Protein AF-A0A7W1SQ48-F1 (afdb_monomer)

Secondary structure (DSSP, 8-state):
-----HHHHHHHHHHHHHHH--S-BS--SSS--BTTHHHHHHHHHHHHHH-PPPHHHHHHHHHHHHHHHHHHHTTSS-HHHHHHHHHHHHHHHHHHHHHHHHTTT-HHHHHHHHHHHHHHHHHHHHHHHHHHHTT-HHHH--TTT-SS---EEETTEEE--TTSSSHHHHHHHHHHHHHHHHHHHHTTTS-SS--HHHHHHHHHHHHHT--HHHHHHHHHHHHHHHHHHHHHHHHHHHHHHHHHHHHHHHHH-HHHHHHHHHHHHHHHHS---TTTS-HHHHHHHHHHHHHHHHHHH-TT-S-TT-HHHHHHHH-SSTT--STTTTTTTTTTSSHHHHHHHHHGGG-

Foldseek 3Di:
DPPQDPVNVVLLVLVLCLQQAQQAFPDPPPHTHGPSCVSLVPCVVVLVVVDDDDPVLVVVLVVLVVLLVVLCVVPLAPPVLQCVQSCVVSSVVVVVVSVCVVVVNPVVVVVLSLLVSLLVLLVLLVQLQVCLVVVNCVSNACCVPGVLAGWDDDPNGTQGQRSHRALQCSLVSLLVSLLLLVVCVVVVVDRPHDHPVSSVSSVVSNVSNVDPNSVVSVVVSVVVVCVVVDVVVCCVPVVVVVVVVVVCCCVPPVVSVLQVVLLVCCVVPVDDDPPRRDLLSLLLVQLLQLLVVLCVVPQQASHRQSQLVSCVVRGPCPVPPDPSSCPCSRPSSDVVSRCSHHGHPND

Sequence (347 aa):
MVTENKFDKLLILLIYLSIFLNSFVFFTTPFEFYFGYIAYIILLPFFFARYKLPRNIILLFLFLLLFGLFQVYIGNNVLSQFFKIYFGVALSYIFYYFVVIEFKYDVQKLFKWYLLGCYWVSIIAIVQYISFNIGFTLGYDYTWLFNKWGVVVEVGKIRVNSIFGEPSYLAIFLTGAVFVSFNDLLFYKNPYYFNKIKAVVIIIASVLTTSSAGYLGYFFILVIFLVNFGFIRYALIITPLALIIFVQLYNNVPAFKDRFEGSLEIFTTGKFEIGKTNGSSIILYNNYHIAVENFKENFLGTGLGSHPTAYDKHSITKHIKMTGFANNQQDANAMFNRLLSETGILG

Radius of gyration: 22.19 Å; Cα contacts (8 Å, |Δi|>4): 416; chains: 1; bounding box: 53×56×62 Å

Solvent-accessible surface area (backbone atoms only — not comparable to full-atom values): 18273 Å² total; per-residue (Å²): 131,82,80,75,49,76,66,53,54,51,52,51,50,36,52,49,41,45,71,61,38,69,11,35,54,83,43,66,74,98,50,72,44,41,56,24,53,55,38,47,68,66,44,44,64,56,43,60,75,75,46,82,80,55,66,67,60,52,51,51,53,49,48,54,47,56,50,27,52,51,2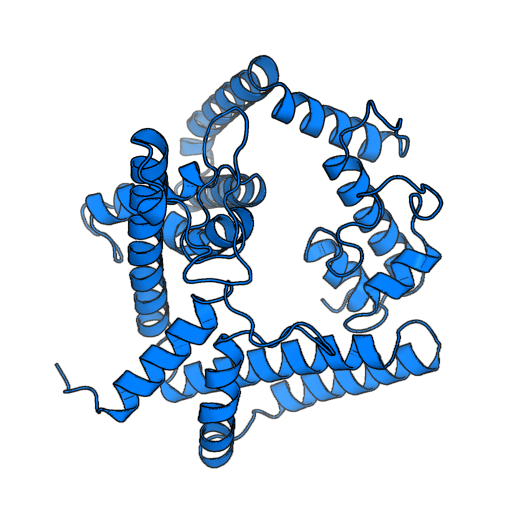3,31,72,75,67,43,23,50,68,69,42,28,50,55,42,46,50,52,52,51,50,51,51,53,49,53,52,47,51,39,55,76,55,71,64,46,56,66,61,55,49,52,50,54,44,52,51,45,45,52,46,18,51,45,20,46,47,23,52,54,20,53,77,73,67,40,56,81,51,43,45,57,56,90,81,22,82,44,44,70,81,46,73,58,94,93,39,72,34,34,21,50,63,30,40,38,21,51,55,38,18,53,68,37,44,67,48,40,48,52,22,54,50,15,58,76,36,60,93,70,43,85,81,47,54,68,68,57,22,51,46,34,47,51,31,46,59,45,13,72,26,68,69,24,53,54,49,52,51,51,47,50,51,52,52,26,58,77,76,38,40,74,76,40,41,72,54,48,50,59,50,50,48,52,52,48,54,50,41,49,76,72,32,66,74,53,31,45,39,51,53,28,35,54,46,29,76,73,69,75,52,82,46,91,94,73,41,29,65,70,32,53,40,44,50,38,27,43,50,18,16,51,54,40,22,72,78,27,57,65,23,32,18,53,53,8,45,46,54,38,38,76,71,53,37,83,48,76,84,54,85,59,87,70,57,70,58,44,46,88,54,29,73,37,69,65,29,35,34,34,20,13,30,13,79,80,93

Mean predicted aligned error: 6.42 Å

Structure (mmCIF, N/CA/C/O backbone):
data_AF-A0A7W1SQ48-F1
#
_entry.id   AF-A0A7W1SQ48-F1
#
loop_
_atom_site.group_PDB
_atom_site.id
_atom_site.type_symbol
_atom_site.label_atom_id
_atom_site.label_alt_id
_atom_site.label_comp_id
_atom_site.label_asym_id
_atom_site.label_entity_id
_atom_site.label_seq_id
_atom_site.pdbx_PDB_ins_code
_atom_site.Cartn_x
_atom_site.Cartn_y
_atom_site.Cartn_z
_atom_site.occupancy
_atom_site.B_iso_or_equiv
_atom_site.auth_seq_id
_atom_site.auth_comp_id
_atom_site.auth_asym_id
_atom_site.auth_atom_id
_atom_site.pdbx_PDB_model_num
ATOM 1 N N . MET A 1 1 ? -15.403 -6.953 31.358 1.00 38.09 1 MET A N 1
ATOM 2 C CA . MET A 1 1 ? -14.073 -6.617 30.808 1.00 38.09 1 MET A CA 1
ATOM 3 C C . MET A 1 1 ? -13.098 -7.648 31.342 1.00 38.09 1 MET A C 1
ATOM 5 O O . MET A 1 1 ? -12.736 -7.568 32.505 1.00 38.09 1 MET A O 1
ATOM 9 N N . VAL A 1 2 ? -12.777 -8.676 30.554 1.00 35.56 2 VAL A N 1
ATOM 10 C CA . VAL A 1 2 ? -11.730 -9.637 30.931 1.00 35.56 2 VAL A CA 1
ATOM 11 C C . VAL A 1 2 ? -10.415 -8.866 30.903 1.00 35.56 2 VAL A C 1
ATOM 13 O O . VAL A 1 2 ? -10.120 -8.207 29.907 1.00 35.56 2 VAL A O 1
ATOM 16 N N . THR A 1 3 ? -9.685 -8.860 32.012 1.00 40.44 3 THR A N 1
ATOM 17 C CA . THR A 1 3 ? -8.363 -8.244 32.117 1.00 40.44 3 THR A CA 1
ATOM 18 C C . THR A 1 3 ? -7.434 -8.909 31.108 1.00 40.44 3 THR A C 1
ATOM 20 O O . THR A 1 3 ? -6.964 -10.017 31.346 1.00 40.44 3 THR A O 1
ATOM 23 N N . GLU A 1 4 ? -7.213 -8.253 29.963 1.00 55.00 4 GLU A N 1
ATOM 24 C CA . GLU A 1 4 ? -6.253 -8.702 28.950 1.00 55.00 4 GLU A CA 1
ATOM 25 C C . GLU A 1 4 ? -4.889 -8.897 29.620 1.00 55.00 4 GLU A C 1
ATOM 27 O O . GLU A 1 4 ? -4.387 -8.003 30.321 1.00 55.00 4 GLU A O 1
ATOM 32 N N . ASN A 1 5 ? -4.322 -10.092 29.447 1.00 71.62 5 ASN A N 1
ATOM 33 C CA . ASN A 1 5 ? -3.055 -10.469 30.052 1.00 71.62 5 ASN A CA 1
ATOM 34 C C . ASN A 1 5 ? -1.950 -9.533 29.521 1.00 71.62 5 ASN A C 1
ATOM 36 O O . ASN A 1 5 ? -2.054 -8.986 28.422 1.00 71.62 5 ASN A O 1
ATOM 40 N N . LYS A 1 6 ? -0.860 -9.329 30.275 1.00 70.62 6 LYS A N 1
ATOM 41 C CA . LYS A 1 6 ? 0.288 -8.522 29.808 1.00 70.62 6 LYS A CA 1
ATOM 42 C C . LYS A 1 6 ? 0.812 -9.016 28.453 1.00 70.62 6 LYS A C 1
ATOM 44 O O . LYS A 1 6 ? 1.226 -8.204 27.630 1.00 70.62 6 LYS A O 1
ATOM 49 N N . PHE A 1 7 ? 0.739 -10.327 28.226 1.00 71.94 7 PHE A N 1
ATOM 50 C CA . PHE A 1 7 ? 1.075 -10.963 26.956 1.00 71.94 7 PHE A CA 1
ATOM 51 C C . PHE A 1 7 ? 0.179 -10.490 25.801 1.00 71.94 7 PHE A C 1
ATOM 53 O O . PHE A 1 7 ? 0.694 -10.104 24.755 1.00 71.94 7 PHE A O 1
ATOM 60 N N . ASP A 1 8 ? -1.138 -10.415 26.015 1.00 79.88 8 ASP A N 1
ATOM 61 C CA . ASP A 1 8 ? -2.095 -9.968 24.996 1.00 79.88 8 ASP A CA 1
ATOM 62 C C . ASP A 1 8 ? -1.822 -8.517 24.591 1.00 79.88 8 ASP A C 1
ATOM 64 O O . ASP A 1 8 ? -1.833 -8.180 23.411 1.00 79.88 8 ASP A O 1
ATOM 68 N N . LYS A 1 9 ? -1.491 -7.656 25.559 1.00 84.50 9 LYS A N 1
ATOM 69 C CA . LYS A 1 9 ? -1.157 -6.248 25.291 1.00 84.50 9 LYS A CA 1
ATOM 70 C C . LYS A 1 9 ? 0.113 -6.096 24.458 1.00 84.50 9 LYS A C 1
ATOM 72 O O . LYS A 1 9 ? 0.137 -5.277 23.542 1.00 84.50 9 LYS A O 1
ATOM 77 N N . LEU A 1 10 ? 1.153 -6.875 24.764 1.00 85.75 10 LEU A N 1
ATOM 78 C CA . LEU A 1 10 ? 2.396 -6.875 23.990 1.00 85.75 10 LEU A CA 1
ATOM 79 C C . LEU A 1 10 ? 2.158 -7.393 22.567 1.00 85.75 10 LEU A C 1
ATOM 81 O O . LEU A 1 10 ? 2.635 -6.787 21.611 1.00 85.75 10 LEU A O 1
ATOM 85 N N . LEU A 1 11 ? 1.387 -8.474 22.428 1.00 87.75 11 LEU A N 1
ATOM 86 C CA . LEU A 1 11 ? 1.000 -9.028 21.135 1.00 87.75 11 LEU A CA 1
ATOM 87 C C . LEU A 1 11 ? 0.272 -7.981 20.283 1.00 87.75 11 LEU A C 1
ATOM 89 O O . LEU A 1 11 ? 0.658 -7.738 19.142 1.00 87.75 11 LEU A O 1
ATOM 93 N N . ILE A 1 12 ? -0.748 -7.332 20.851 1.00 89.31 12 ILE A N 1
ATOM 94 C CA . ILE A 1 12 ? -1.508 -6.275 20.179 1.00 89.31 12 ILE A CA 1
ATOM 95 C C . ILE A 1 12 ? -0.568 -5.148 19.755 1.00 89.31 12 ILE A C 1
ATOM 97 O O . ILE A 1 12 ? -0.574 -4.763 18.590 1.00 89.31 12 ILE A O 1
ATOM 101 N N . LEU A 1 13 ? 0.279 -4.651 20.660 1.00 90.94 13 LEU A N 1
ATOM 102 C CA . LEU A 1 13 ? 1.227 -3.581 20.353 1.00 90.94 13 LEU A CA 1
ATOM 103 C C . LEU A 1 13 ? 2.135 -3.941 19.168 1.00 90.94 13 LEU A C 1
ATOM 105 O O . LEU A 1 13 ? 2.272 -3.142 18.245 1.00 90.94 13 LEU A O 1
ATOM 109 N N . LEU A 1 14 ? 2.717 -5.141 19.162 1.00 91.31 14 LEU A N 1
ATOM 110 C CA . LEU A 1 14 ? 3.590 -5.600 18.079 1.00 91.31 14 LEU A CA 1
ATOM 111 C C . LEU A 1 14 ? 2.842 -5.731 16.746 1.00 91.31 14 LEU A C 1
ATOM 113 O O . LEU A 1 14 ? 3.384 -5.344 15.711 1.00 91.31 14 LEU A O 1
ATOM 117 N N . ILE A 1 15 ? 1.588 -6.193 16.762 1.00 90.56 15 ILE A N 1
ATOM 118 C CA . ILE A 1 15 ? 0.733 -6.218 15.566 1.00 90.56 15 ILE A CA 1
ATOM 119 C C . ILE A 1 15 ? 0.504 -4.795 15.048 1.00 90.56 15 ILE A C 1
ATOM 121 O O . ILE A 1 15 ? 0.709 -4.540 13.863 1.00 90.56 15 ILE A O 1
ATOM 125 N N . TYR A 1 16 ? 0.148 -3.846 15.919 1.00 90.75 16 TYR A N 1
ATOM 126 C CA . TYR A 1 16 ? -0.031 -2.448 15.518 1.00 90.75 16 TYR A CA 1
ATOM 127 C C . TYR A 1 16 ? 1.245 -1.867 14.912 1.00 90.75 16 TYR A C 1
ATOM 129 O O . TYR A 1 16 ? 1.188 -1.283 13.834 1.00 90.75 16 TYR A O 1
ATOM 137 N N . LEU A 1 17 ? 2.396 -2.062 15.557 1.00 89.69 17 LEU A N 1
ATOM 138 C CA . LEU A 1 17 ? 3.679 -1.576 15.047 1.00 89.69 17 LEU A CA 1
ATOM 139 C C . LEU A 1 17 ? 4.017 -2.202 13.687 1.00 89.69 17 LEU A C 1
ATOM 141 O O . LEU A 1 17 ? 4.519 -1.505 12.812 1.00 89.69 17 LEU A O 1
ATOM 145 N N . SER A 1 18 ? 3.675 -3.475 13.469 1.00 91.25 18 SER A N 1
ATOM 146 C CA . SER A 1 18 ? 3.905 -4.144 12.183 1.00 91.25 18 SER A CA 1
ATOM 147 C C . SER A 1 18 ? 3.052 -3.621 11.026 1.00 91.25 18 SER A C 1
ATOM 149 O O . SER A 1 18 ? 3.445 -3.762 9.871 1.00 91.25 18 SER A O 1
ATOM 151 N N . ILE A 1 19 ? 1.909 -3.004 11.330 1.00 91.19 19 ILE A N 1
ATOM 152 C CA . ILE A 1 19 ? 0.953 -2.505 10.338 1.00 91.19 19 ILE A CA 1
ATOM 153 C C . ILE A 1 19 ? 1.125 -0.995 10.112 1.00 91.19 19 ILE A C 1
ATOM 155 O O . ILE A 1 19 ? 1.102 -0.528 8.976 1.00 91.19 19 ILE A O 1
ATOM 159 N N . PHE A 1 20 ? 1.259 -0.226 11.193 1.00 92.12 20 PHE A N 1
ATOM 160 C CA . PHE A 1 20 ? 1.170 1.236 11.172 1.00 92.12 20 PHE A CA 1
ATOM 161 C C . PHE A 1 20 ? 2.524 1.942 11.063 1.00 92.12 20 PHE A C 1
ATOM 163 O O . PHE A 1 20 ? 2.557 3.113 10.697 1.00 92.12 20 PHE A O 1
ATOM 170 N N . LEU A 1 21 ? 3.636 1.268 11.375 1.00 88.94 21 LEU A N 1
ATOM 171 C CA . LEU A 1 21 ? 4.962 1.884 11.380 1.00 88.94 21 LEU A CA 1
ATOM 172 C C . LEU A 1 21 ? 5.798 1.407 10.183 1.00 88.94 21 LEU A C 1
ATOM 174 O O . LEU A 1 21 ? 6.629 0.508 10.306 1.00 88.94 21 LEU A O 1
ATOM 178 N N . ASN A 1 22 ? 5.584 2.031 9.020 1.00 87.75 22 ASN A N 1
ATOM 179 C CA . ASN A 1 22 ? 6.340 1.739 7.791 1.00 87.75 22 ASN A CA 1
ATOM 180 C C . ASN A 1 22 ? 7.428 2.781 7.451 1.00 87.75 22 ASN A C 1
ATOM 182 O O . ASN A 1 22 ? 8.160 2.602 6.482 1.00 87.75 22 ASN A O 1
ATOM 186 N N . SER A 1 23 ? 7.560 3.838 8.254 1.00 90.56 23 SER A N 1
ATOM 187 C CA . SER A 1 23 ? 8.490 4.957 8.011 1.00 90.56 23 SER A CA 1
ATOM 188 C C . SER A 1 23 ? 9.853 4.805 8.672 1.00 90.56 23 SER A C 1
ATOM 190 O O . SER A 1 23 ? 10.694 5.700 8.597 1.00 90.56 23 SER A O 1
ATOM 192 N N . PHE A 1 24 ? 10.069 3.694 9.370 1.00 92.88 24 PHE A N 1
ATOM 193 C CA . PHE A 1 24 ? 11.315 3.417 10.064 1.00 92.88 24 PHE A CA 1
ATOM 194 C C . PHE A 1 24 ? 11.933 2.128 9.529 1.00 92.88 24 PHE A C 1
ATOM 196 O O . PHE A 1 24 ? 11.312 1.060 9.572 1.00 92.88 24 PHE A O 1
ATOM 203 N N . VAL A 1 25 ? 13.172 2.235 9.055 1.00 93.31 25 VAL A N 1
ATOM 204 C CA . VAL A 1 25 ? 13.985 1.115 8.569 1.00 93.31 25 VAL A CA 1
ATOM 205 C C . VAL A 1 25 ? 15.293 1.059 9.348 1.00 93.31 25 VAL A C 1
ATOM 207 O O . VAL A 1 25 ? 15.890 2.087 9.636 1.00 93.31 25 VAL A O 1
ATOM 210 N N . PHE A 1 26 ? 15.774 -0.126 9.700 1.00 92.94 26 PHE A N 1
ATOM 211 C CA . PHE A 1 26 ? 17.064 -0.247 10.388 1.00 92.94 26 PHE A CA 1
ATOM 212 C C . PHE A 1 26 ? 18.245 -0.165 9.420 1.00 92.94 26 PHE A C 1
ATOM 214 O O . PHE A 1 26 ? 19.284 0.396 9.751 1.00 92.94 26 PHE A O 1
ATOM 221 N N . PHE A 1 27 ? 18.079 -0.722 8.223 1.00 92.19 27 PHE A N 1
ATOM 222 C CA . PHE A 1 27 ? 19.057 -0.698 7.142 1.00 92.19 27 PHE A CA 1
ATOM 223 C C . PHE A 1 27 ? 18.349 -0.881 5.796 1.00 92.19 27 PHE A C 1
ATOM 225 O O . PHE A 1 27 ? 17.211 -1.355 5.745 1.00 92.19 27 PHE A O 1
ATOM 232 N N . THR A 1 28 ? 19.022 -0.495 4.713 1.00 87.38 28 THR A N 1
ATOM 233 C CA . THR A 1 28 ? 18.511 -0.570 3.332 1.00 87.38 28 THR A CA 1
ATOM 234 C C . THR A 1 28 ? 19.244 -1.602 2.472 1.00 87.38 28 THR A C 1
ATOM 236 O O . THR A 1 28 ? 18.753 -1.972 1.405 1.00 87.38 28 THR A O 1
ATOM 239 N N . THR A 1 29 ? 20.393 -2.105 2.932 1.00 83.81 29 THR A N 1
ATOM 240 C CA . THR A 1 29 ? 21.216 -3.109 2.246 1.00 83.81 29 THR A CA 1
ATOM 241 C C . THR A 1 29 ? 21.462 -4.318 3.159 1.00 83.81 29 THR A C 1
ATOM 243 O O . THR A 1 29 ? 21.777 -4.130 4.333 1.00 83.81 29 THR A O 1
ATOM 246 N N . PRO A 1 30 ? 21.316 -5.570 2.672 1.00 82.62 30 PRO A N 1
ATOM 247 C CA . PRO A 1 30 ? 20.979 -5.988 1.301 1.00 82.62 30 PRO A CA 1
ATOM 248 C C . PRO A 1 30 ? 19.481 -5.878 0.946 1.00 82.62 30 PRO A C 1
ATOM 250 O O . PRO A 1 30 ? 19.102 -6.075 -0.207 1.00 82.62 30 PRO A O 1
ATOM 253 N N . PHE A 1 31 ? 18.628 -5.559 1.917 1.00 83.25 31 PHE A N 1
ATOM 254 C CA . PHE A 1 31 ? 17.213 -5.246 1.727 1.00 83.25 31 PHE A CA 1
ATOM 255 C C . PHE A 1 31 ? 16.760 -4.237 2.788 1.00 83.25 31 PHE A C 1
ATOM 257 O O . PHE A 1 31 ? 17.485 -3.965 3.742 1.00 83.25 31 PHE A O 1
ATOM 264 N N . GLU A 1 32 ? 15.555 -3.695 2.634 1.00 88.06 32 GLU A N 1
ATOM 265 C CA . GLU A 1 32 ? 14.984 -2.760 3.602 1.00 88.06 32 GLU A CA 1
ATOM 266 C C . GLU A 1 32 ? 14.376 -3.509 4.786 1.00 88.06 32 GLU A C 1
ATOM 268 O O . GLU A 1 32 ? 13.333 -4.153 4.660 1.00 88.06 32 GLU A O 1
ATOM 273 N N . PHE A 1 33 ? 15.029 -3.434 5.943 1.00 90.88 33 PHE A N 1
ATOM 274 C CA . PHE A 1 33 ? 14.538 -4.073 7.159 1.00 90.88 33 PHE A CA 1
ATOM 275 C C . PHE A 1 33 ? 13.671 -3.098 7.956 1.00 90.88 33 PHE A C 1
ATOM 277 O O . PHE A 1 33 ? 14.166 -2.281 8.737 1.00 90.88 33 PHE A O 1
ATOM 284 N N . TYR A 1 34 ? 12.363 -3.170 7.719 1.00 91.38 34 TYR A N 1
ATOM 285 C CA . TYR A 1 34 ? 11.365 -2.329 8.375 1.00 91.38 34 TYR A CA 1
ATOM 286 C C . TYR A 1 34 ? 11.201 -2.675 9.850 1.00 91.38 34 TYR A C 1
ATOM 288 O O . TYR A 1 34 ? 11.308 -3.838 10.246 1.00 91.38 34 TYR A O 1
ATOM 296 N N . PHE A 1 35 ? 10.831 -1.674 10.651 1.00 91.06 35 PHE A N 1
ATOM 297 C CA . PHE A 1 35 ? 10.540 -1.871 12.070 1.00 91.06 35 PHE A CA 1
ATOM 298 C C . PHE A 1 35 ? 9.531 -2.995 12.324 1.00 91.06 35 PHE A C 1
ATOM 300 O O . PHE A 1 35 ? 9.705 -3.803 13.237 1.00 91.06 35 PHE A O 1
ATOM 307 N N . GLY A 1 36 ? 8.511 -3.098 11.469 1.00 90.31 36 GLY A N 1
ATOM 308 C CA . GLY A 1 36 ? 7.488 -4.133 11.572 1.00 90.31 36 GLY A CA 1
ATOM 309 C C . GLY A 1 36 ? 8.020 -5.570 11.569 1.00 90.31 36 GLY A C 1
ATOM 310 O O . GLY A 1 36 ? 7.394 -6.442 12.169 1.00 90.31 36 GLY A O 1
ATOM 311 N N . TYR A 1 37 ? 9.201 -5.828 10.996 1.00 91.62 37 TYR A N 1
ATOM 312 C CA . TYR A 1 37 ? 9.805 -7.163 10.997 1.00 91.62 37 TYR A CA 1
ATOM 313 C C . TYR A 1 37 ? 10.287 -7.619 12.379 1.00 91.62 37 TYR A C 1
ATOM 315 O O . TYR A 1 37 ? 10.410 -8.822 12.605 1.00 91.62 37 TYR A O 1
ATOM 323 N N . ILE A 1 38 ? 10.467 -6.710 13.344 1.00 92.19 38 ILE A N 1
ATOM 324 C CA . ILE A 1 38 ? 10.723 -7.091 14.743 1.00 92.19 38 ILE A CA 1
ATOM 325 C C . ILE A 1 38 ? 9.560 -7.917 15.296 1.00 92.19 38 ILE A C 1
ATOM 327 O O . ILE A 1 38 ? 9.786 -8.929 15.961 1.00 92.19 38 ILE A O 1
ATOM 331 N N . ALA A 1 39 ? 8.318 -7.534 14.983 1.00 92.81 39 ALA A N 1
ATOM 332 C CA . ALA A 1 39 ? 7.148 -8.298 15.405 1.00 92.81 39 ALA A CA 1
ATOM 333 C C . ALA A 1 39 ? 7.200 -9.731 14.857 1.00 92.81 39 ALA A C 1
ATOM 335 O O . ALA A 1 39 ? 6.831 -10.673 15.555 1.00 92.81 39 ALA A O 1
ATOM 336 N N . TYR A 1 40 ? 7.714 -9.904 13.637 1.00 92.50 40 TYR A N 1
ATOM 337 C CA . TYR A 1 40 ? 7.782 -11.204 12.978 1.00 92.50 40 TYR A CA 1
ATOM 338 C C . TYR A 1 40 ? 8.838 -12.072 13.661 1.00 92.50 40 TYR A C 1
ATOM 340 O O . TYR A 1 40 ? 8.542 -13.206 14.024 1.00 92.50 40 TYR A O 1
ATOM 348 N N . ILE A 1 41 ? 10.031 -11.525 13.914 1.00 93.00 41 ILE A N 1
ATOM 349 C CA . ILE A 1 41 ? 11.131 -12.235 14.588 1.00 93.00 41 ILE A CA 1
ATOM 350 C C . ILE A 1 41 ? 10.726 -12.695 15.992 1.00 93.00 41 ILE A C 1
ATOM 352 O O . ILE A 1 41 ? 11.039 -13.818 16.379 1.00 93.00 41 ILE A O 1
ATOM 356 N N . ILE A 1 42 ? 10.021 -11.850 16.748 1.00 92.69 42 ILE A N 1
ATOM 357 C CA . ILE A 1 42 ? 9.633 -12.162 18.129 1.00 92.69 42 ILE A CA 1
ATOM 358 C C . ILE A 1 42 ? 8.479 -13.172 18.171 1.00 92.69 42 ILE A C 1
ATOM 360 O O . ILE A 1 42 ? 8.513 -14.115 18.960 1.00 92.69 42 ILE A O 1
ATOM 364 N N . LEU A 1 43 ? 7.443 -12.982 17.348 1.00 93.50 43 LEU A N 1
ATOM 365 C CA . LEU A 1 43 ? 6.186 -13.722 17.496 1.00 93.50 43 LEU A CA 1
ATOM 366 C C . LEU A 1 43 ? 6.086 -14.965 16.605 1.00 93.50 43 LEU A C 1
ATOM 368 O O . LEU A 1 43 ? 5.424 -15.920 17.007 1.00 93.50 43 LEU A O 1
ATOM 372 N N . LEU A 1 44 ? 6.725 -15.007 15.425 1.00 94.06 44 LEU A N 1
ATOM 373 C CA . LEU A 1 44 ? 6.630 -16.183 14.545 1.00 94.06 44 LEU A CA 1
ATOM 374 C C . LEU A 1 44 ? 7.138 -17.471 15.205 1.00 94.06 44 LEU A C 1
ATOM 376 O O . LEU A 1 44 ? 6.422 -18.466 15.106 1.00 94.06 44 LEU A O 1
ATOM 380 N N . PRO A 1 45 ? 8.297 -17.506 15.898 1.00 94.25 45 PRO A N 1
ATOM 381 C CA . PRO A 1 45 ? 8.753 -18.729 16.560 1.00 94.25 45 PRO A CA 1
ATOM 382 C C . PRO A 1 45 ? 7.741 -19.241 17.590 1.00 94.25 45 PRO A C 1
ATOM 384 O O . PRO A 1 45 ? 7.453 -20.437 17.644 1.00 94.25 45 PRO A O 1
ATOM 387 N N . PHE A 1 46 ? 7.140 -18.326 18.357 1.00 92.88 46 PHE A N 1
ATOM 388 C CA . PHE A 1 46 ? 6.079 -18.652 19.307 1.00 92.88 46 PHE A CA 1
ATOM 389 C C . PHE A 1 46 ? 4.834 -19.204 18.600 1.00 92.88 46 PHE A C 1
ATOM 391 O O . PHE A 1 46 ? 4.276 -20.218 19.022 1.00 92.88 46 PHE A O 1
ATOM 398 N N . PHE A 1 47 ? 4.416 -18.583 17.496 1.00 94.88 47 PHE A N 1
ATOM 399 C CA . PHE A 1 47 ? 3.271 -19.056 16.727 1.00 94.88 47 PHE A CA 1
ATOM 400 C C . PHE A 1 47 ? 3.504 -20.421 16.087 1.00 94.88 47 PHE A C 1
ATOM 402 O O . PHE A 1 47 ? 2.611 -21.257 16.162 1.00 94.88 47 PHE A O 1
ATOM 409 N N . PHE A 1 48 ? 4.686 -20.695 15.536 1.00 95.31 48 PHE A N 1
ATOM 410 C CA . PHE A 1 48 ? 5.009 -22.020 14.997 1.00 95.31 48 PHE A CA 1
ATOM 411 C C . PHE A 1 48 ? 5.061 -23.104 16.079 1.00 95.31 48 PHE A C 1
ATOM 413 O O . PHE A 1 48 ? 4.692 -24.246 15.812 1.00 95.31 48 PHE A O 1
ATOM 420 N N . ALA A 1 49 ? 5.475 -22.762 17.303 1.00 94.25 49 ALA A N 1
ATOM 421 C CA . ALA A 1 49 ? 5.440 -23.697 18.426 1.00 94.25 49 ALA A CA 1
ATOM 422 C C . ALA A 1 49 ? 4.003 -24.021 18.878 1.00 94.25 49 ALA A C 1
ATOM 424 O O . ALA A 1 49 ? 3.738 -25.120 19.364 1.00 94.25 49 ALA A O 1
ATOM 425 N N . ARG A 1 50 ? 3.071 -23.073 18.720 1.00 94.38 50 ARG A N 1
ATOM 426 C CA . ARG A 1 50 ? 1.688 -23.189 19.208 1.00 94.38 50 ARG A CA 1
ATOM 427 C C . ARG A 1 50 ? 0.696 -23.675 18.150 1.00 94.38 50 ARG A C 1
ATOM 429 O O . ARG A 1 50 ? -0.268 -24.363 18.485 1.00 94.38 50 ARG A O 1
ATOM 436 N N . TYR A 1 51 ? 0.909 -23.315 16.889 1.00 95.38 51 TYR A N 1
ATOM 437 C CA . TYR A 1 51 ? -0.039 -23.504 15.798 1.00 95.38 51 TYR A CA 1
ATOM 438 C C . TYR A 1 51 ? 0.581 -24.273 14.637 1.00 95.38 51 TYR A C 1
ATOM 440 O O . TYR A 1 51 ? 1.734 -24.077 14.261 1.00 95.38 51 TYR A O 1
ATOM 448 N N . LYS A 1 52 ? -0.228 -25.135 14.019 1.00 93.62 52 LYS A N 1
ATOM 449 C CA . LYS A 1 52 ? 0.151 -25.852 12.800 1.00 93.62 52 LYS A CA 1
ATOM 450 C C . LYS A 1 52 ? -0.271 -25.052 11.574 1.00 93.62 52 LYS A C 1
ATOM 452 O O . LYS A 1 52 ? -1.372 -24.501 11.543 1.00 93.62 52 LYS A O 1
ATOM 457 N N . LEU A 1 53 ? 0.577 -25.037 10.548 1.00 94.44 53 LEU A N 1
ATOM 458 C CA . LEU A 1 53 ? 0.215 -24.450 9.263 1.00 94.44 53 LEU A CA 1
ATOM 459 C C . LEU A 1 53 ? -0.775 -25.374 8.525 1.00 94.44 53 LEU A C 1
ATOM 461 O O . LEU A 1 53 ? -0.506 -26.572 8.399 1.00 94.44 53 LEU A O 1
ATOM 465 N N . PRO A 1 54 ? -1.903 -24.857 8.011 1.00 93.94 54 PRO A N 1
ATOM 466 C CA . PRO A 1 54 ? -2.798 -25.617 7.152 1.00 93.94 54 PRO A CA 1
ATOM 467 C C . PRO A 1 54 ? -2.085 -26.144 5.917 1.00 93.94 54 PRO A C 1
ATOM 469 O O . PRO A 1 54 ? -1.342 -25.416 5.255 1.00 93.94 54 PRO A O 1
ATOM 472 N N . ARG A 1 55 ? -2.413 -27.382 5.538 1.00 95.19 55 ARG A N 1
ATOM 473 C CA . ARG A 1 55 ? -1.878 -28.023 4.332 1.00 95.19 55 ARG A CA 1
ATOM 474 C C . ARG A 1 55 ? -2.074 -27.161 3.084 1.00 95.19 55 ARG A C 1
ATOM 476 O O . ARG A 1 55 ? -1.168 -27.091 2.270 1.00 95.19 55 ARG A O 1
ATOM 483 N N . ASN A 1 56 ? -3.206 -26.471 2.959 1.00 95.06 56 ASN A N 1
ATOM 484 C CA . ASN A 1 56 ? -3.502 -25.633 1.793 1.00 95.06 56 ASN A CA 1
ATOM 485 C C . ASN A 1 56 ? -2.532 -24.450 1.665 1.00 95.06 56 ASN A C 1
ATOM 487 O O . ASN A 1 56 ? -2.080 -24.159 0.565 1.00 95.06 56 ASN A O 1
ATOM 491 N N . ILE A 1 57 ? -2.164 -23.814 2.784 1.00 94.69 57 ILE A N 1
ATOM 492 C CA . ILE A 1 57 ? -1.187 -22.716 2.794 1.00 94.69 57 ILE A CA 1
ATOM 493 C C . ILE A 1 57 ? 0.201 -23.258 2.432 1.00 94.69 57 ILE A C 1
ATOM 495 O O . ILE A 1 57 ? 0.893 -22.662 1.612 1.00 94.69 57 ILE A O 1
ATOM 499 N N . ILE A 1 58 ? 0.581 -24.420 2.981 1.00 95.81 58 ILE A N 1
ATOM 500 C CA . ILE A 1 58 ? 1.843 -25.088 2.623 1.00 95.81 58 ILE A CA 1
ATOM 501 C C . ILE A 1 58 ? 1.876 -25.390 1.123 1.00 95.81 58 ILE A C 1
ATOM 503 O O . ILE A 1 58 ? 2.856 -25.068 0.465 1.00 95.81 58 ILE A O 1
ATOM 507 N N . LEU A 1 59 ? 0.815 -25.992 0.578 1.00 96.50 59 LEU A N 1
ATOM 508 C CA . LEU A 1 59 ? 0.733 -26.360 -0.836 1.00 96.50 59 LEU A CA 1
ATOM 509 C C . LEU A 1 59 ? 0.768 -25.134 -1.751 1.00 96.50 59 LEU A C 1
ATOM 511 O O . LEU A 1 59 ? 1.453 -25.179 -2.767 1.00 96.50 59 LEU A O 1
ATOM 515 N N . LEU A 1 60 ? 0.090 -24.043 -1.381 1.00 94.38 60 LEU A N 1
ATOM 516 C CA . LEU A 1 60 ? 0.132 -22.785 -2.125 1.00 94.38 60 LEU A CA 1
ATOM 517 C C . LEU A 1 60 ? 1.560 -22.236 -2.198 1.00 94.38 60 LEU A C 1
ATOM 519 O O . LEU A 1 60 ? 2.067 -21.983 -3.288 1.00 94.38 60 LEU A O 1
ATOM 523 N N . PHE A 1 61 ? 2.232 -22.085 -1.054 1.00 96.06 61 PHE A N 1
ATOM 524 C CA . PHE A 1 61 ? 3.596 -21.557 -1.040 1.00 96.06 61 PHE A CA 1
ATOM 525 C C . PHE A 1 61 ? 4.605 -22.527 -1.653 1.00 96.06 61 PHE A C 1
ATOM 527 O O . PHE A 1 61 ? 5.526 -22.084 -2.327 1.00 96.06 61 PHE A O 1
ATOM 534 N N . LEU A 1 62 ? 4.402 -23.839 -1.527 1.00 96.94 62 LEU A N 1
ATOM 535 C CA . LEU A 1 62 ? 5.213 -24.833 -2.226 1.00 96.94 62 LEU A CA 1
ATOM 536 C C . LEU A 1 62 ? 5.049 -24.721 -3.745 1.00 96.94 62 LEU A C 1
ATOM 538 O O . LEU A 1 62 ? 6.040 -24.767 -4.465 1.00 96.94 62 LEU A O 1
ATOM 542 N N . PHE A 1 63 ? 3.823 -24.538 -4.238 1.00 95.31 63 PHE A N 1
ATOM 543 C CA . PHE A 1 63 ? 3.574 -24.309 -5.658 1.00 95.31 63 PHE A CA 1
ATOM 544 C C . PHE A 1 63 ? 4.273 -23.033 -6.142 1.00 95.31 63 PHE A C 1
ATOM 546 O O . PHE A 1 63 ? 5.026 -23.090 -7.111 1.00 95.31 63 PHE A O 1
ATOM 553 N N . LEU A 1 64 ? 4.103 -21.910 -5.433 1.00 95.62 64 LEU A N 1
ATOM 554 C CA . LEU A 1 64 ? 4.781 -20.649 -5.760 1.00 95.62 64 LEU A CA 1
ATOM 555 C C . LEU A 1 64 ? 6.311 -20.787 -5.703 1.00 95.62 64 LEU A C 1
ATOM 557 O O . LEU A 1 64 ? 7.005 -20.180 -6.517 1.00 95.62 64 LEU A O 1
ATOM 561 N N . LEU A 1 65 ? 6.831 -21.606 -4.781 1.00 97.38 65 LEU A N 1
ATOM 562 C CA . LEU A 1 65 ? 8.255 -21.905 -4.668 1.00 97.38 65 LEU A CA 1
ATOM 563 C C . LEU A 1 65 ? 8.769 -22.653 -5.895 1.00 97.38 65 LEU A C 1
ATOM 565 O O . LEU A 1 65 ? 9.717 -22.211 -6.537 1.00 97.38 65 LEU A O 1
ATOM 569 N N . LEU A 1 66 ? 8.137 -23.780 -6.226 1.00 97.50 66 LEU A N 1
ATOM 570 C CA . LEU A 1 66 ? 8.543 -24.626 -7.347 1.00 97.50 66 LEU A CA 1
ATOM 571 C C . LEU A 1 66 ? 8.391 -23.892 -8.681 1.00 97.50 66 LEU A C 1
ATOM 573 O O . LEU A 1 66 ? 9.301 -23.933 -9.507 1.00 97.50 66 LEU A O 1
ATOM 577 N N . PHE A 1 67 ? 7.280 -23.175 -8.867 1.00 96.44 67 PHE A N 1
ATOM 578 C CA . PHE A 1 67 ? 7.048 -22.372 -10.062 1.00 96.44 67 PHE A CA 1
ATOM 579 C C . PHE A 1 67 ? 8.069 -21.236 -10.187 1.00 96.44 67 PHE A C 1
ATOM 581 O O . PHE A 1 67 ? 8.658 -21.054 -11.248 1.00 96.44 67 PHE A O 1
ATOM 588 N N . GLY A 1 68 ? 8.346 -20.513 -9.100 1.00 96.56 68 GLY A N 1
ATOM 589 C CA . GLY A 1 68 ? 9.351 -19.455 -9.096 1.00 96.56 68 GLY A CA 1
ATOM 590 C C . GLY A 1 68 ? 10.763 -19.964 -9.390 1.00 96.56 68 GLY A C 1
ATOM 591 O O . GLY A 1 68 ? 11.459 -19.375 -10.211 1.00 96.56 68 GLY A O 1
ATOM 592 N N . LEU A 1 69 ? 11.171 -21.094 -8.801 1.00 98.00 69 LEU A N 1
ATOM 593 C CA . LEU A 1 69 ? 12.467 -21.721 -9.090 1.00 98.00 69 LEU A CA 1
ATOM 594 C C . LEU A 1 69 ? 12.575 -22.186 -10.546 1.00 98.00 69 LEU A C 1
ATOM 596 O O . LEU A 1 69 ? 13.623 -22.002 -11.164 1.00 98.00 69 LEU A O 1
ATOM 600 N N . PHE A 1 70 ? 11.497 -22.733 -11.113 1.00 97.50 70 PHE A N 1
ATOM 601 C CA . PHE A 1 70 ? 11.438 -23.068 -12.535 1.00 97.50 70 PHE A CA 1
ATOM 602 C C . PHE A 1 70 ? 11.621 -21.822 -13.417 1.00 97.50 70 PHE A C 1
ATOM 604 O O . PHE A 1 70 ? 12.424 -21.842 -14.347 1.00 97.50 70 PHE A O 1
ATOM 611 N N . GLN A 1 71 ? 10.951 -20.714 -13.088 1.00 97.19 71 GLN A N 1
ATOM 612 C CA . GLN A 1 71 ? 11.077 -19.450 -13.823 1.00 97.19 71 GLN A CA 1
ATOM 613 C C . GLN A 1 71 ? 12.479 -18.830 -13.708 1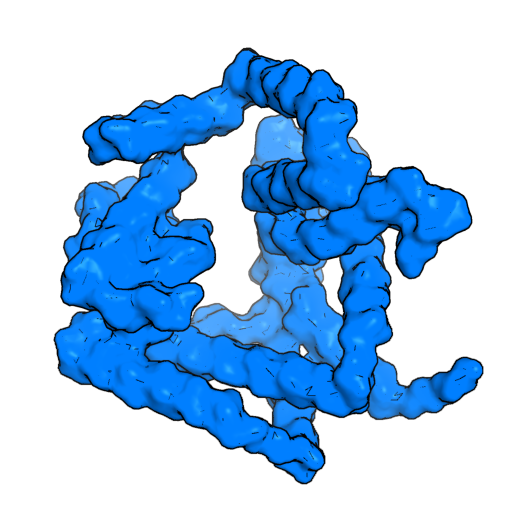.00 97.19 71 GLN A C 1
ATOM 615 O O . GLN A 1 71 ? 12.993 -18.270 -14.678 1.00 97.19 71 GLN A O 1
ATOM 620 N N . VAL A 1 72 ? 13.136 -18.972 -12.552 1.00 97.81 72 VAL A N 1
ATOM 621 C CA . VAL A 1 72 ? 14.548 -18.593 -12.386 1.00 97.81 72 VAL A CA 1
ATOM 622 C C . VAL A 1 72 ? 15.451 -19.466 -13.261 1.00 97.81 72 VAL A C 1
ATOM 624 O O . VAL A 1 72 ? 16.337 -18.941 -13.930 1.00 97.81 72 VAL A O 1
ATOM 627 N N . TYR A 1 73 ? 15.214 -20.781 -13.302 1.00 97.56 73 TYR A N 1
ATOM 628 C CA . TYR A 1 73 ? 16.009 -21.714 -14.104 1.00 97.56 73 TYR A CA 1
ATOM 629 C C . TYR A 1 73 ? 15.971 -21.390 -15.607 1.00 97.56 73 TYR A C 1
ATOM 631 O O . TYR A 1 73 ? 17.007 -21.443 -16.264 1.00 97.56 73 TYR A O 1
ATOM 639 N N . ILE A 1 74 ? 14.812 -20.992 -16.143 1.00 96.44 74 ILE A N 1
ATOM 640 C CA . ILE A 1 74 ? 14.666 -20.609 -17.561 1.00 96.44 74 ILE A CA 1
ATOM 641 C C . ILE A 1 74 ? 15.044 -19.145 -17.857 1.00 96.44 74 ILE A C 1
ATOM 643 O O . ILE A 1 74 ? 14.903 -18.692 -18.990 1.00 96.44 74 ILE A O 1
ATOM 647 N N . GLY A 1 75 ? 15.529 -18.392 -16.862 1.00 95.31 75 GLY A N 1
ATOM 648 C CA . GLY A 1 75 ? 16.012 -17.017 -17.041 1.00 95.31 75 GLY A CA 1
ATOM 649 C C . GLY A 1 75 ? 14.918 -15.943 -17.110 1.00 95.31 75 GLY A C 1
ATOM 650 O O . GLY A 1 75 ? 15.177 -14.822 -17.550 1.00 95.31 75 GLY A O 1
ATOM 651 N N . ASN A 1 76 ? 13.697 -16.254 -16.674 1.00 95.50 76 ASN A N 1
ATOM 652 C CA . ASN A 1 76 ? 12.590 -15.295 -16.595 1.00 95.50 76 ASN A CA 1
ATOM 653 C C . ASN A 1 76 ? 12.549 -14.519 -15.273 1.00 95.50 76 ASN A C 1
ATOM 655 O O . ASN A 1 76 ? 11.781 -13.569 -15.140 1.00 95.50 76 ASN A O 1
ATOM 659 N N . ASN A 1 77 ? 13.371 -14.908 -14.300 1.00 96.31 77 ASN A N 1
ATOM 660 C CA . ASN A 1 77 ? 13.463 -14.255 -13.005 1.00 96.31 77 ASN A CA 1
ATOM 661 C C . ASN A 1 77 ? 14.881 -14.396 -12.432 1.00 96.31 77 ASN A C 1
ATOM 663 O O . ASN A 1 77 ? 15.640 -15.287 -12.816 1.00 96.31 77 ASN A O 1
ATOM 667 N N . VAL A 1 78 ? 15.234 -13.536 -11.481 1.00 95.69 78 VAL A N 1
ATOM 668 C CA . VAL A 1 78 ? 16.520 -13.558 -10.780 1.00 95.69 78 VAL A CA 1
ATOM 669 C C . VAL A 1 78 ? 16.334 -14.152 -9.387 1.00 95.69 78 VAL A C 1
ATOM 671 O O . VAL A 1 78 ? 15.448 -13.739 -8.642 1.00 95.69 78 VAL A O 1
ATOM 674 N N . LEU A 1 79 ? 17.218 -15.077 -8.997 1.00 95.75 79 LEU A N 1
ATOM 675 C CA . LEU A 1 79 ? 17.136 -15.801 -7.721 1.00 95.75 79 LEU A CA 1
ATOM 676 C C . LEU A 1 79 ? 17.004 -14.871 -6.500 1.00 95.75 79 LEU A C 1
ATOM 678 O O . LEU A 1 79 ? 16.201 -15.128 -5.604 1.00 95.75 79 LEU A O 1
ATOM 682 N N . SER A 1 80 ? 17.770 -13.775 -6.472 1.00 92.75 80 SER A N 1
ATOM 683 C CA . SER A 1 80 ? 17.749 -12.803 -5.372 1.00 92.75 80 SER A CA 1
ATOM 684 C C . SER A 1 80 ? 16.418 -12.053 -5.269 1.00 92.75 80 SER A C 1
ATOM 686 O O . SER A 1 80 ? 15.907 -11.879 -4.163 1.00 92.75 80 SER A O 1
ATOM 688 N N . GLN A 1 81 ? 15.833 -11.646 -6.400 1.00 91.62 81 GLN A N 1
ATOM 689 C CA . GLN A 1 81 ? 14.536 -10.964 -6.428 1.00 91.62 81 GLN A CA 1
ATOM 690 C C . GLN A 1 81 ? 13.405 -11.917 -6.061 1.00 91.62 81 GLN A C 1
ATOM 692 O O . GLN A 1 81 ? 12.571 -11.586 -5.216 1.00 91.62 81 GLN A O 1
ATOM 697 N N . PHE A 1 82 ? 13.434 -13.129 -6.619 1.00 95.69 82 PHE A N 1
ATOM 698 C CA . PHE A 1 82 ? 12.465 -14.167 -6.309 1.00 95.69 82 PHE A CA 1
ATOM 699 C C . PHE A 1 82 ? 12.387 -14.435 -4.804 1.00 95.69 82 PHE A C 1
ATOM 701 O O . PHE A 1 82 ? 11.319 -14.286 -4.212 1.00 95.69 82 PHE A O 1
ATOM 708 N N . PHE A 1 83 ? 13.511 -14.758 -4.154 1.00 95.00 83 PHE A N 1
ATOM 709 C CA . PHE A 1 83 ? 13.496 -15.055 -2.720 1.00 95.00 83 PHE A CA 1
ATOM 710 C C . PHE A 1 83 ? 13.131 -13.843 -1.863 1.00 95.00 83 PHE A C 1
ATOM 712 O O . PHE A 1 83 ? 12.410 -14.008 -0.878 1.00 95.00 83 PHE A O 1
ATOM 719 N N . LYS A 1 84 ? 13.562 -12.632 -2.240 1.00 91.38 84 LYS A N 1
ATOM 720 C CA . LYS A 1 84 ? 13.186 -11.399 -1.533 1.00 91.38 84 LYS A CA 1
ATOM 721 C C . LYS A 1 84 ? 11.664 -11.242 -1.463 1.00 91.38 84 LYS A C 1
ATOM 723 O O . LYS A 1 84 ? 11.125 -11.012 -0.381 1.00 91.38 84 LYS A O 1
ATOM 728 N N . ILE A 1 85 ? 10.971 -11.393 -2.594 1.00 93.06 85 ILE A N 1
ATOM 729 C CA . ILE A 1 85 ? 9.510 -11.240 -2.654 1.00 93.06 85 ILE A CA 1
ATOM 730 C C . ILE A 1 85 ? 8.798 -12.464 -2.072 1.00 93.06 85 ILE A C 1
ATOM 732 O O . ILE A 1 85 ? 7.887 -12.305 -1.261 1.00 93.06 85 ILE A O 1
ATOM 736 N N . TYR A 1 86 ? 9.245 -13.676 -2.410 1.00 95.56 86 TYR A N 1
ATOM 737 C CA . TYR A 1 86 ? 8.668 -14.923 -1.909 1.00 95.56 86 TYR A CA 1
ATOM 738 C C . TYR A 1 86 ? 8.662 -14.977 -0.377 1.00 95.56 86 TYR A C 1
ATOM 740 O O . TYR A 1 86 ? 7.606 -15.193 0.217 1.00 95.56 86 TYR A O 1
ATOM 748 N N . PHE A 1 87 ? 9.802 -14.728 0.282 1.00 93.75 87 PHE A N 1
ATOM 749 C CA . PHE A 1 87 ? 9.858 -14.738 1.746 1.00 93.75 87 PHE A CA 1
ATOM 750 C C . PHE A 1 87 ? 9.056 -13.592 2.359 1.00 93.75 87 PHE A C 1
ATOM 752 O O . PHE A 1 87 ? 8.369 -13.813 3.354 1.00 93.75 87 PHE A O 1
ATOM 759 N N . GLY A 1 88 ? 9.088 -12.398 1.759 1.00 91.75 88 GLY A N 1
ATOM 760 C CA . GLY A 1 88 ? 8.285 -11.261 2.211 1.00 91.75 88 GLY A CA 1
ATOM 761 C C . GLY A 1 88 ? 6.789 -11.584 2.248 1.00 91.75 88 GLY A C 1
ATOM 762 O O . GLY A 1 88 ? 6.141 -11.401 3.281 1.00 91.75 88 GLY A O 1
ATOM 763 N N . VAL A 1 89 ? 6.250 -12.128 1.153 1.00 92.88 89 VAL A N 1
ATOM 764 C CA . VAL A 1 89 ? 4.838 -12.532 1.050 1.00 92.88 89 VAL A CA 1
ATOM 765 C C . VAL A 1 89 ? 4.531 -13.719 1.968 1.00 92.88 89 VAL A C 1
ATOM 767 O O . VAL A 1 89 ? 3.558 -13.663 2.719 1.00 92.88 89 VAL A O 1
ATOM 770 N N . ALA A 1 90 ? 5.364 -14.765 1.961 1.00 95.00 90 ALA A N 1
ATOM 771 C CA . ALA A 1 90 ? 5.143 -15.965 2.766 1.00 95.00 90 ALA A CA 1
ATOM 772 C C . ALA A 1 90 ? 5.142 -15.668 4.267 1.00 95.00 90 ALA A C 1
ATOM 774 O O . ALA A 1 90 ? 4.201 -16.042 4.968 1.00 95.00 90 ALA A O 1
ATOM 775 N N . LEU A 1 91 ? 6.155 -14.954 4.765 1.00 94.12 91 LEU A N 1
ATOM 776 C CA . LEU A 1 91 ? 6.252 -14.611 6.182 1.00 94.12 91 LEU A CA 1
ATOM 777 C C . LEU A 1 91 ? 5.104 -13.700 6.612 1.00 94.12 91 LEU A C 1
ATOM 779 O O . LEU A 1 91 ? 4.501 -13.959 7.650 1.00 94.12 91 LEU A O 1
ATOM 783 N N . SER A 1 92 ? 4.757 -12.691 5.805 1.00 93.62 92 SER A N 1
ATOM 784 C CA . SER A 1 92 ? 3.647 -11.785 6.121 1.00 93.62 92 SER A CA 1
ATOM 785 C C . SER A 1 92 ? 2.311 -12.529 6.170 1.00 93.62 92 SER A C 1
ATOM 787 O O . SER A 1 92 ? 1.548 -12.372 7.122 1.00 93.62 92 SER A O 1
ATOM 789 N N . TYR A 1 93 ? 2.037 -13.386 5.180 1.00 95.12 93 TYR A N 1
ATOM 790 C CA . TYR A 1 93 ? 0.798 -14.162 5.126 1.00 95.12 93 TYR A CA 1
ATOM 791 C C . TYR A 1 93 ? 0.686 -15.129 6.309 1.00 95.12 93 TYR A C 1
ATOM 793 O O . TYR A 1 93 ? -0.335 -15.154 6.994 1.00 95.12 93 TYR A O 1
ATOM 801 N N . ILE A 1 94 ? 1.745 -15.896 6.587 1.00 95.69 94 ILE A N 1
ATOM 802 C CA . ILE A 1 94 ? 1.774 -16.856 7.697 1.00 95.69 94 ILE A CA 1
ATOM 803 C C . ILE A 1 94 ? 1.638 -16.135 9.044 1.00 95.69 94 ILE A C 1
ATOM 805 O O . ILE A 1 94 ? 0.870 -16.577 9.899 1.00 95.69 94 ILE A O 1
ATOM 809 N N . PHE A 1 95 ? 2.334 -15.009 9.222 1.00 95.25 95 PHE A N 1
ATOM 810 C CA . PHE A 1 95 ? 2.247 -14.195 10.431 1.00 95.25 95 PHE A CA 1
ATOM 811 C C . PHE A 1 95 ? 0.810 -13.748 10.703 1.00 95.25 95 PHE A C 1
ATOM 813 O O . PHE A 1 95 ? 0.268 -14.043 11.768 1.00 95.25 95 PHE A O 1
ATOM 820 N N . TYR A 1 96 ? 0.159 -13.092 9.737 1.00 94.50 96 TYR A N 1
ATOM 821 C CA . TYR A 1 96 ? -1.206 -12.603 9.938 1.00 94.50 96 TYR A CA 1
ATOM 822 C C . TYR A 1 96 ? -2.238 -13.731 9.998 1.00 94.50 96 TYR A C 1
ATOM 824 O O . TYR A 1 96 ? -3.219 -13.609 10.730 1.00 94.50 96 TYR A O 1
ATOM 832 N N . TYR A 1 97 ? -2.001 -14.857 9.324 1.00 95.12 97 TYR A N 1
ATOM 833 C CA . TYR A 1 97 ? -2.809 -16.060 9.501 1.00 95.12 97 TYR A CA 1
ATOM 834 C C . TYR A 1 97 ? -2.780 -16.549 10.961 1.00 95.12 97 TYR A C 1
ATOM 836 O O . TYR A 1 97 ? -3.831 -16.803 11.553 1.00 95.12 97 TYR A O 1
ATOM 844 N N . PHE A 1 98 ? -1.599 -16.611 11.585 1.00 94.81 98 PHE A N 1
ATOM 845 C CA . PHE A 1 98 ? -1.484 -16.977 12.998 1.00 94.81 98 PHE A CA 1
ATOM 846 C C . PHE A 1 98 ? -2.075 -15.936 13.944 1.00 94.81 98 PHE A C 1
ATOM 848 O O . PHE A 1 98 ? -2.700 -16.322 14.930 1.00 94.81 98 PHE A O 1
ATOM 855 N N . VAL A 1 99 ? -1.962 -14.643 13.629 1.00 93.75 99 VAL A N 1
ATOM 856 C CA . VAL A 1 99 ? -2.675 -13.592 14.372 1.00 93.75 99 VAL A CA 1
ATOM 857 C C . VAL A 1 99 ? -4.180 -13.870 14.363 1.00 93.75 99 VAL A C 1
ATOM 859 O O . VAL A 1 99 ? -4.807 -13.876 15.419 1.00 93.75 99 VAL A O 1
ATOM 862 N N . VAL A 1 100 ? -4.771 -14.174 13.205 1.00 93.81 100 VAL A N 1
ATOM 863 C CA . VAL A 1 100 ? -6.206 -14.488 13.111 1.00 93.81 100 VAL A CA 1
ATOM 864 C C . VAL A 1 100 ? -6.574 -15.723 13.946 1.00 93.81 100 VAL A C 1
ATOM 866 O O . VAL A 1 100 ? -7.596 -15.695 14.636 1.00 93.81 100 VAL A O 1
ATOM 869 N N . ILE A 1 101 ? -5.743 -16.774 13.952 1.00 94.50 101 ILE A N 1
ATOM 870 C CA . ILE A 1 101 ? -5.962 -17.949 14.815 1.00 94.50 101 ILE A CA 1
ATOM 871 C C . ILE A 1 101 ? -5.878 -17.589 16.302 1.00 94.50 101 ILE A C 1
ATOM 873 O O . ILE A 1 101 ? -6.738 -18.017 17.072 1.00 94.50 101 ILE A O 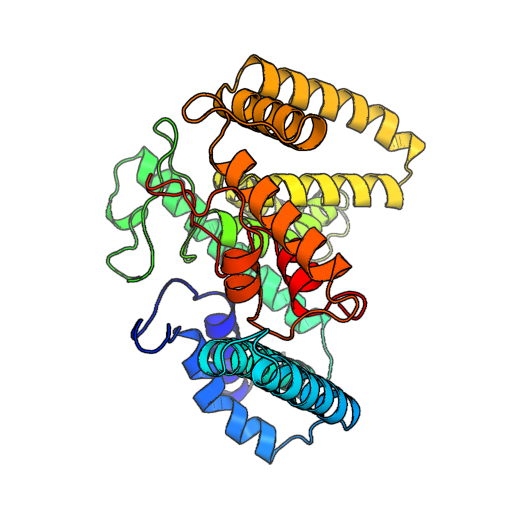1
ATOM 877 N N . GLU A 1 102 ? -4.864 -16.828 16.719 1.00 92.88 102 GLU A N 1
ATOM 878 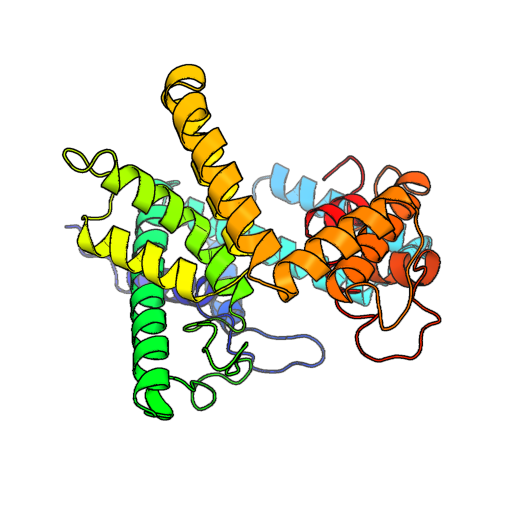C CA . GLU A 1 102 ? -4.667 -16.430 18.120 1.00 92.88 102 GLU A CA 1
ATOM 879 C C . GLU A 1 102 ? -5.884 -15.666 18.649 1.00 92.88 102 GLU A C 1
ATOM 881 O O . GLU A 1 102 ? -6.360 -15.921 19.756 1.00 92.88 102 GLU A O 1
ATOM 886 N N . PHE A 1 103 ? -6.463 -14.807 17.809 1.00 92.44 103 PHE A N 1
ATOM 887 C CA . PHE A 1 103 ? -7.705 -14.093 18.102 1.00 92.44 103 PHE A CA 1
ATOM 888 C C . PHE A 1 103 ? -8.973 -14.900 17.801 1.00 92.44 103 PHE A C 1
ATOM 890 O O . PHE A 1 103 ? -10.064 -14.337 17.757 1.00 92.44 103 PHE A O 1
ATOM 897 N N . LYS A 1 104 ? -8.855 -16.223 17.635 1.00 94.31 104 LYS A N 1
ATOM 898 C CA . LYS A 1 104 ? -9.966 -17.168 17.448 1.00 94.31 104 LYS A CA 1
ATOM 899 C C . LYS A 1 104 ? -10.913 -16.766 16.316 1.00 94.31 104 LYS A C 1
ATOM 901 O O . LYS A 1 104 ? -12.122 -16.946 16.433 1.00 94.31 104 LYS A O 1
ATOM 906 N N . TYR A 1 105 ? -10.361 -16.226 15.232 1.00 94.50 105 TYR A N 1
ATOM 907 C CA . TYR A 1 105 ? -11.115 -15.740 14.077 1.00 94.50 105 TYR A CA 1
ATOM 908 C C . TYR A 1 105 ? -12.100 -14.597 14.396 1.00 94.50 105 TYR A C 1
ATOM 910 O O . TYR A 1 105 ? -13.026 -14.352 13.623 1.00 94.50 105 TYR A O 1
ATOM 918 N N . ASP A 1 106 ? -11.896 -13.846 15.488 1.00 94.56 106 ASP A N 1
ATOM 919 C CA . ASP A 1 106 ? -12.651 -12.618 15.777 1.00 94.56 106 ASP A CA 1
ATOM 920 C C . ASP A 1 106 ? -12.168 -11.457 14.886 1.00 94.56 106 ASP A C 1
ATOM 922 O O . ASP A 1 106 ? -11.483 -10.516 15.304 1.00 94.56 106 ASP A O 1
ATOM 926 N N . VAL A 1 107 ? -12.523 -11.549 13.603 1.00 91.69 107 VAL A N 1
ATOM 927 C CA . VAL A 1 107 ? -12.179 -10.556 12.578 1.00 91.69 107 VAL A CA 1
ATOM 928 C C . VAL A 1 107 ? -12.794 -9.195 12.907 1.00 91.69 107 VAL A C 1
ATOM 930 O O . VAL A 1 107 ? -12.194 -8.164 12.610 1.00 91.69 107 VAL A O 1
ATOM 933 N N . GLN A 1 108 ? -13.954 -9.163 13.573 1.00 93.00 108 GLN A N 1
ATOM 934 C CA . GLN A 1 108 ? -14.585 -7.910 13.983 1.00 93.00 108 GLN A CA 1
ATOM 935 C C . GLN A 1 108 ? -13.734 -7.168 15.016 1.00 93.00 108 GLN A C 1
ATOM 937 O O . GLN A 1 108 ? -13.535 -5.958 14.877 1.00 93.00 108 GLN A O 1
ATOM 942 N N . LYS A 1 109 ? -13.198 -7.866 16.027 1.00 91.94 109 LYS A N 1
ATOM 943 C CA . LYS A 1 109 ? -12.289 -7.270 17.018 1.00 91.94 109 LYS A CA 1
ATOM 944 C C . LYS A 1 109 ? -11.019 -6.738 16.356 1.00 91.94 109 LYS A C 1
ATOM 946 O O . LYS A 1 109 ? -10.668 -5.579 16.582 1.00 91.94 109 LYS A O 1
ATOM 951 N N . LEU A 1 110 ? -10.383 -7.536 15.495 1.00 92.81 110 LEU A N 1
ATOM 952 C CA . LEU A 1 110 ? -9.191 -7.124 14.742 1.00 92.81 110 LEU A CA 1
ATOM 953 C C . LEU A 1 110 ? -9.460 -5.892 13.869 1.00 92.81 110 LEU A C 1
ATOM 955 O O . LEU A 1 110 ? -8.675 -4.943 13.857 1.00 92.81 110 LEU A O 1
ATOM 959 N N . PHE A 1 111 ? -10.603 -5.863 13.185 1.00 94.25 111 PHE A N 1
ATOM 960 C CA . PHE A 1 111 ? -10.978 -4.734 12.345 1.00 94.25 111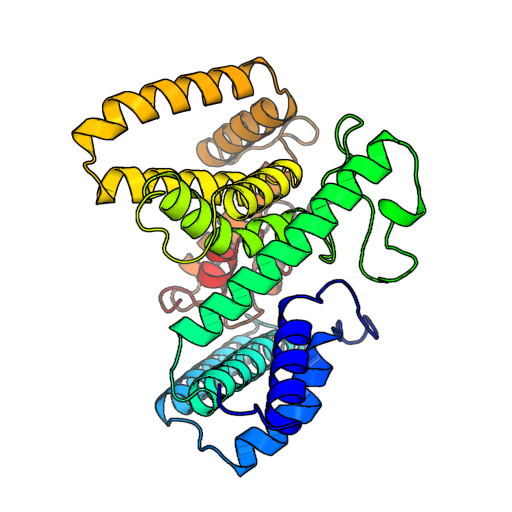 PHE A CA 1
ATOM 961 C C . PHE A 1 111 ? -11.258 -3.472 13.170 1.00 94.25 111 PHE A C 1
ATOM 963 O O . PHE A 1 111 ? -10.791 -2.395 12.812 1.00 94.25 111 PHE A O 1
ATOM 970 N N . LYS A 1 112 ? -11.931 -3.579 14.325 1.00 93.75 112 LYS A N 1
ATOM 971 C CA . LYS A 1 112 ? -12.135 -2.443 15.248 1.00 93.75 112 LYS A CA 1
ATOM 972 C C . LYS A 1 112 ? -10.814 -1.860 15.757 1.00 93.75 112 LYS A C 1
ATOM 974 O O . LYS A 1 112 ? -10.700 -0.643 15.912 1.00 93.75 112 LYS A O 1
ATOM 979 N N . TRP A 1 113 ? -9.804 -2.698 15.977 1.00 92.88 113 TRP A N 1
ATOM 980 C CA . TRP A 1 113 ? -8.451 -2.242 16.294 1.00 92.88 113 TRP A CA 1
ATOM 981 C C . TRP A 1 113 ? -7.798 -1.491 15.136 1.00 92.88 113 TRP A C 1
ATOM 983 O O . TRP A 1 113 ? -7.335 -0.367 15.322 1.00 92.88 113 TRP A O 1
ATOM 993 N N . TYR A 1 114 ? -7.851 -2.038 13.923 1.00 95.25 114 TYR A N 1
ATOM 994 C CA . TYR A 1 114 ? -7.416 -1.311 12.730 1.00 95.25 114 TYR A CA 1
ATOM 995 C C . TYR A 1 114 ? -8.111 0.062 12.610 1.00 95.25 114 TYR A C 1
ATOM 997 O O . TYR A 1 114 ? -7.442 1.079 12.420 1.00 95.25 114 TYR A O 1
ATOM 1005 N N . LEU A 1 115 ? -9.432 0.128 12.817 1.00 96.62 115 LEU A N 1
ATOM 1006 C CA . LEU A 1 115 ? -10.201 1.376 12.790 1.00 96.62 115 LEU A CA 1
ATOM 1007 C C . LEU A 1 115 ? -9.755 2.368 13.877 1.00 96.62 115 LEU A C 1
ATOM 1009 O O . LEU A 1 115 ? -9.683 3.572 13.630 1.00 96.62 115 LEU A O 1
ATOM 1013 N N . LEU A 1 116 ? -9.427 1.880 15.078 1.00 95.44 116 LEU A N 1
ATOM 1014 C CA . LEU A 1 116 ? -8.889 2.719 16.149 1.00 95.44 116 LEU A CA 1
ATOM 1015 C C . LEU A 1 116 ? -7.522 3.305 15.775 1.00 95.44 116 LEU A C 1
ATOM 1017 O O . LEU A 1 116 ? -7.298 4.496 15.978 1.00 95.44 116 LEU A O 1
ATOM 1021 N N . GLY A 1 117 ? -6.627 2.496 15.205 1.00 95.50 117 GLY A N 1
ATOM 1022 C CA . GLY A 1 117 ? -5.334 2.975 14.716 1.00 95.50 117 GLY A CA 1
ATOM 1023 C C . GLY A 1 117 ? -5.487 4.007 13.596 1.00 95.50 117 GLY A C 1
ATOM 1024 O O . GLY A 1 117 ? -4.841 5.052 13.640 1.00 95.50 117 GLY A O 1
ATOM 1025 N N . CYS A 1 118 ? -6.415 3.779 12.657 1.00 97.44 118 CYS A N 1
ATOM 1026 C CA . CYS A 1 118 ? -6.746 4.728 11.587 1.00 97.44 118 CYS A CA 1
ATOM 1027 C C . CYS A 1 118 ? -7.178 6.095 12.131 1.00 97.44 118 CYS A C 1
ATOM 1029 O O . CYS A 1 118 ? -6.772 7.133 11.607 1.00 97.44 118 CYS A O 1
ATOM 1031 N N . TYR A 1 119 ? -7.970 6.111 13.205 1.00 97.56 119 TYR A N 1
ATOM 1032 C CA . TYR A 1 119 ? -8.361 7.353 13.866 1.00 97.56 119 TYR A CA 1
ATOM 1033 C C . TYR A 1 119 ? -7.150 8.111 14.435 1.00 97.56 119 TYR A C 1
ATOM 1035 O O . TYR A 1 119 ? -7.025 9.315 14.215 1.00 97.56 119 TYR A O 1
ATOM 1043 N N . TRP A 1 120 ? -6.221 7.421 15.103 1.00 97.06 120 TRP A N 1
ATOM 1044 C CA . TRP A 1 120 ? -5.025 8.058 15.663 1.00 97.06 120 TRP A CA 1
ATOM 1045 C C . TRP A 1 120 ? -4.088 8.617 14.595 1.00 97.06 120 TRP A C 1
ATOM 1047 O O . TRP A 1 120 ? -3.671 9.770 14.699 1.00 97.06 120 TRP A O 1
ATOM 1057 N N . VAL A 1 121 ? -3.806 7.860 13.532 1.00 97.12 121 VAL A N 1
ATOM 1058 C CA . VAL A 1 121 ? -2.972 8.377 12.433 1.00 97.12 121 VAL A CA 1
ATOM 1059 C C . VAL A 1 121 ? -3.650 9.525 11.684 1.00 97.12 121 VAL A C 1
ATOM 1061 O O . VAL A 1 121 ? -2.952 10.410 11.192 1.00 97.12 121 VAL A O 1
ATOM 1064 N N . SER A 1 122 ? -4.988 9.566 11.658 1.00 98.25 122 SER A N 1
ATOM 1065 C CA . SER A 1 122 ? -5.752 10.697 11.113 1.00 98.25 122 SER A CA 1
ATOM 1066 C C . SER A 1 122 ? -5.610 11.954 11.973 1.00 98.25 122 SER A C 1
ATOM 1068 O O . SER A 1 122 ? -5.429 13.042 11.433 1.00 98.25 122 SER A O 1
ATOM 1070 N N . ILE A 1 123 ? -5.622 11.824 13.306 1.00 98.19 123 ILE A N 1
ATOM 1071 C CA . ILE A 1 123 ? -5.329 12.951 14.206 1.00 98.19 123 ILE A CA 1
ATOM 1072 C C . ILE A 1 123 ? -3.919 13.483 13.944 1.00 98.19 123 ILE A C 1
ATOM 1074 O O . ILE A 1 123 ? -3.756 14.687 13.764 1.00 98.19 123 ILE A O 1
ATOM 1078 N N . ILE A 1 124 ? -2.918 12.598 13.880 1.00 97.44 124 ILE A N 1
ATOM 1079 C CA . ILE A 1 124 ? -1.528 12.990 13.604 1.00 97.44 124 ILE A CA 1
ATOM 1080 C C . ILE A 1 124 ? -1.436 13.710 12.250 1.00 97.44 124 ILE A C 1
ATOM 1082 O O . ILE A 1 124 ? -0.784 14.743 12.160 1.00 97.44 124 ILE A O 1
ATOM 1086 N N . ALA A 1 125 ? -2.155 13.245 11.223 1.00 97.44 125 ALA A N 1
ATOM 1087 C CA . ALA A 1 125 ? -2.206 13.905 9.917 1.00 97.44 125 ALA A CA 1
ATOM 1088 C C . ALA A 1 125 ? -2.796 15.328 9.990 1.00 97.44 125 ALA A C 1
ATOM 1090 O O . ALA A 1 125 ? -2.279 16.254 9.368 1.00 97.44 125 ALA A O 1
ATOM 1091 N N . ILE A 1 126 ? -3.864 15.530 10.769 1.00 97.81 126 ILE A N 1
ATOM 1092 C CA . ILE A 1 126 ? -4.455 16.862 10.973 1.00 97.81 126 ILE A CA 1
ATOM 1093 C C . ILE A 1 126 ? -3.485 17.770 11.737 1.00 97.81 126 ILE A C 1
ATOM 1095 O O . ILE A 1 126 ? -3.309 18.927 11.358 1.00 97.81 126 ILE A O 1
ATOM 1099 N N . VAL A 1 127 ? -2.822 17.254 12.776 1.00 97.75 127 VAL A N 1
ATOM 1100 C CA . VAL A 1 127 ? -1.784 17.992 13.514 1.00 97.75 127 VAL A CA 1
ATOM 1101 C C . VAL A 1 127 ? -0.637 18.379 12.582 1.00 97.75 127 VAL A C 1
ATOM 1103 O O . VAL A 1 127 ? -0.208 19.531 12.616 1.00 97.75 127 VAL A O 1
ATOM 1106 N N . GLN A 1 128 ? -0.201 17.468 11.710 1.00 97.44 128 GLN A N 1
ATOM 1107 C CA . GLN A 1 128 ? 0.811 17.721 10.686 1.00 97.44 128 GLN A CA 1
ATOM 1108 C C . GLN A 1 128 ? 0.394 18.882 9.771 1.00 97.44 128 GLN A C 1
ATOM 1110 O O . GLN A 1 128 ? 1.158 19.827 9.572 1.00 97.44 128 GLN A O 1
ATOM 1115 N N . TYR A 1 129 ? -0.844 18.859 9.267 1.00 96.88 129 TYR A N 1
ATOM 1116 C CA . TYR A 1 129 ? -1.378 19.921 8.413 1.00 96.88 129 TYR A CA 1
ATOM 1117 C C . TYR A 1 129 ? -1.444 21.275 9.127 1.00 96.88 129 TYR A C 1
ATOM 1119 O O . TYR A 1 129 ? -0.994 22.285 8.588 1.00 96.88 129 TYR A O 1
ATOM 1127 N N . ILE A 1 130 ? -1.990 21.320 10.346 1.00 97.31 130 ILE A N 1
ATOM 1128 C CA . ILE A 1 130 ? -2.098 22.565 11.120 1.00 97.31 130 ILE A CA 1
ATOM 1129 C C . ILE A 1 130 ? -0.702 23.117 11.415 1.00 97.31 130 ILE A C 1
ATOM 1131 O O . ILE A 1 130 ? -0.463 24.302 11.193 1.00 97.31 130 ILE A O 1
ATOM 1135 N N . SER A 1 131 ? 0.224 22.253 11.838 1.00 97.38 131 SER A N 1
ATOM 1136 C CA . SER A 1 131 ? 1.604 22.622 12.162 1.00 97.38 131 SER A CA 1
ATOM 1137 C C . SER A 1 131 ? 2.325 23.244 10.969 1.00 97.38 131 SER A C 1
ATOM 1139 O O . SER A 1 131 ? 3.025 24.239 11.138 1.00 97.38 131 SER A O 1
ATOM 1141 N N . PHE A 1 132 ? 2.110 22.717 9.760 1.00 96.44 132 PHE A N 1
ATOM 1142 C CA . PHE A 1 132 ? 2.669 23.288 8.533 1.00 96.44 132 PHE A CA 1
ATOM 1143 C C . PHE A 1 132 ? 2.154 24.706 8.274 1.00 96.44 132 PHE A C 1
ATOM 1145 O O . PHE A 1 132 ? 2.941 25.609 8.010 1.00 96.44 132 PHE A O 1
ATOM 1152 N N . ASN A 1 133 ? 0.844 24.924 8.418 1.00 95.06 133 ASN A N 1
ATOM 1153 C CA . ASN A 1 133 ? 0.233 26.232 8.167 1.00 95.06 133 ASN A CA 1
ATOM 1154 C C . ASN A 1 133 ? 0.663 27.311 9.176 1.00 95.06 133 ASN A C 1
ATOM 1156 O O . ASN A 1 133 ? 0.698 28.485 8.821 1.00 95.06 133 ASN A O 1
ATOM 1160 N N . ILE A 1 134 ? 0.997 26.934 10.416 1.00 96.56 134 ILE A N 1
ATOM 1161 C CA . ILE A 1 134 ? 1.497 27.868 11.443 1.00 96.56 134 ILE A CA 1
ATOM 1162 C C . ILE A 1 134 ? 3.033 27.955 11.492 1.00 96.56 134 ILE A C 1
ATOM 1164 O O . ILE A 1 134 ? 3.572 28.670 12.332 1.00 96.56 134 ILE A O 1
ATOM 1168 N N . GLY A 1 135 ? 3.746 27.215 10.635 1.00 94.75 135 GLY A N 1
ATOM 1169 C CA . GLY A 1 135 ? 5.211 27.203 10.593 1.00 94.75 135 GLY A CA 1
ATOM 1170 C C . GLY A 1 135 ? 5.898 26.443 11.737 1.00 94.75 135 GLY A C 1
ATOM 1171 O O . GLY A 1 135 ? 7.086 26.644 11.974 1.00 94.75 135 GLY A O 1
ATOM 1172 N N . PHE A 1 136 ? 5.196 25.557 12.451 1.00 96.75 136 PHE A N 1
ATOM 1173 C CA . PHE A 1 136 ? 5.775 24.762 13.540 1.00 96.75 136 PHE A CA 1
ATOM 1174 C C . PHE A 1 136 ? 6.497 23.510 13.013 1.00 96.75 136 PHE A C 1
ATOM 1176 O O . PHE A 1 136 ? 5.900 22.438 12.904 1.00 96.75 136 PHE A O 1
ATOM 1183 N N . THR A 1 137 ? 7.794 23.638 12.714 1.00 95.38 137 THR A N 1
ATOM 1184 C CA . THR A 1 137 ? 8.613 22.595 12.060 1.00 95.38 137 THR A CA 1
ATOM 1185 C C . THR A 1 137 ? 8.543 21.227 12.730 1.00 95.38 137 THR A C 1
ATOM 1187 O O . THR A 1 137 ? 8.242 20.249 12.057 1.00 95.38 137 THR A O 1
ATOM 1190 N N . LEU A 1 138 ? 8.709 21.136 14.053 1.00 94.25 138 LEU A N 1
ATOM 1191 C CA . LEU A 1 138 ? 8.667 19.842 14.758 1.00 94.25 138 LEU A CA 1
ATOM 1192 C C . LEU A 1 138 ? 7.303 19.135 14.668 1.00 94.25 138 LEU A C 1
ATOM 1194 O O . LEU A 1 138 ? 7.226 17.921 14.855 1.00 94.25 138 LEU A O 1
ATOM 1198 N N . GLY A 1 139 ? 6.228 19.884 14.405 1.00 93.69 139 GLY A N 1
ATOM 1199 C CA . GLY A 1 139 ? 4.875 19.349 14.304 1.00 93.69 139 GLY A CA 1
ATOM 1200 C C . GLY A 1 139 ? 4.482 18.880 12.909 1.00 93.69 139 GLY A C 1
ATOM 1201 O O . GLY A 1 139 ? 3.522 18.115 12.809 1.00 93.69 139 GLY A O 1
ATOM 1202 N N . TYR A 1 140 ? 5.192 19.304 11.854 1.00 94.62 140 TYR A N 1
ATOM 1203 C CA . TYR A 1 140 ? 4.927 18.859 10.480 1.00 94.62 140 TYR A CA 1
ATOM 1204 C C . TYR A 1 140 ? 6.067 18.082 9.825 1.00 94.62 140 TYR A C 1
ATOM 1206 O O . TYR A 1 140 ? 5.803 17.414 8.828 1.00 94.62 140 TYR A O 1
ATOM 1214 N N . ASP A 1 141 ? 7.292 18.168 10.347 1.00 95.31 141 ASP A N 1
ATOM 1215 C CA . ASP A 1 141 ? 8.462 17.425 9.889 1.00 95.31 141 ASP A CA 1
ATOM 1216 C C . ASP A 1 141 ? 8.843 16.375 10.940 1.00 95.31 141 ASP A C 1
ATOM 1218 O O . ASP A 1 141 ? 9.314 16.710 12.025 1.00 95.31 141 ASP A O 1
ATOM 1222 N N . TYR A 1 142 ? 8.610 15.098 10.626 1.00 95.12 142 TYR A N 1
ATOM 1223 C CA . TYR A 1 142 ? 8.900 13.960 11.502 1.00 95.12 142 TYR A CA 1
ATOM 1224 C C . TYR A 1 142 ? 10.200 13.230 11.136 1.00 95.12 142 TYR A C 1
ATOM 1226 O O . TYR A 1 142 ? 10.432 12.121 11.621 1.00 95.12 142 TYR A O 1
ATOM 1234 N N . THR A 1 143 ? 11.080 13.839 10.334 1.00 94.19 143 THR A N 1
ATOM 1235 C CA . THR A 1 143 ? 12.409 13.275 10.016 1.00 94.19 143 THR A CA 1
ATOM 1236 C C . THR A 1 143 ? 13.295 13.077 11.251 1.00 94.19 143 THR A C 1
ATOM 1238 O O . THR A 1 143 ? 14.177 12.223 11.252 1.00 94.19 143 THR A O 1
ATOM 1241 N N . TRP A 1 144 ? 13.026 13.803 12.342 1.00 91.62 144 TRP A N 1
ATOM 1242 C CA . TRP A 1 144 ? 13.691 13.608 13.636 1.00 91.62 144 TRP A CA 1
ATOM 1243 C C . TRP A 1 144 ? 13.321 12.285 14.326 1.00 91.62 144 TRP A C 1
ATOM 1245 O O . TRP A 1 144 ? 14.042 11.842 15.220 1.00 91.62 144 TRP A O 1
ATOM 1255 N N . LEU A 1 145 ? 12.209 11.658 13.929 1.00 92.69 145 LEU A N 1
ATOM 1256 C CA . LEU A 1 145 ? 11.726 10.391 14.481 1.00 92.69 145 LEU A CA 1
ATOM 1257 C C . LEU A 1 145 ? 11.841 9.237 13.476 1.00 92.69 145 LEU A C 1
ATOM 1259 O O . LEU A 1 145 ? 12.103 8.097 13.863 1.00 92.69 145 LEU A O 1
ATOM 1263 N N . PHE A 1 146 ? 11.636 9.521 12.191 1.00 94.00 146 PHE A N 1
ATOM 1264 C CA . PHE A 1 146 ? 11.547 8.525 11.131 1.00 94.00 146 PHE A CA 1
ATOM 1265 C C . PHE A 1 146 ? 12.614 8.763 10.063 1.00 94.00 146 PHE A C 1
ATOM 1267 O O . PHE A 1 146 ? 12.726 9.853 9.513 1.00 94.00 146 PHE A O 1
ATOM 1274 N N . ASN A 1 147 ? 13.372 7.719 9.728 1.00 91.38 147 ASN A N 1
ATOM 1275 C CA . ASN A 1 147 ? 14.477 7.805 8.769 1.00 91.38 147 ASN A CA 1
ATOM 1276 C C . ASN A 1 147 ? 14.095 7.434 7.326 1.00 91.38 147 ASN A C 1
ATOM 1278 O O . ASN A 1 147 ? 14.886 7.655 6.411 1.00 91.38 147 ASN A O 1
ATOM 1282 N N . LYS A 1 148 ? 12.890 6.896 7.109 1.00 89.62 148 LYS A N 1
ATOM 1283 C CA . LYS A 1 148 ? 12.282 6.677 5.791 1.00 89.62 148 LYS A CA 1
ATOM 1284 C C . LYS A 1 148 ? 10.971 7.456 5.703 1.00 89.62 148 LYS A C 1
ATOM 1286 O O . LYS A 1 148 ? 9.881 6.898 5.591 1.00 89.62 148 LYS A O 1
ATOM 1291 N N . TRP A 1 149 ? 11.098 8.770 5.824 1.00 93.62 149 TRP A N 1
ATOM 1292 C CA . TRP A 1 149 ? 9.991 9.713 5.874 1.00 93.62 149 TRP A CA 1
ATOM 1293 C C . TRP A 1 149 ? 10.450 11.066 5.333 1.00 93.62 149 TRP A C 1
ATOM 1295 O O . TRP A 1 149 ? 11.631 11.398 5.428 1.00 93.62 149 TRP A O 1
ATOM 1305 N N . GLY A 1 150 ? 9.537 11.858 4.781 1.00 89.81 150 GLY A N 1
ATOM 1306 C CA . GLY A 1 150 ? 9.854 13.210 4.332 1.00 89.81 150 GLY A CA 1
ATOM 1307 C C . GLY A 1 150 ? 8.623 14.096 4.204 1.00 89.81 150 GLY A C 1
ATOM 1308 O O . GLY A 1 150 ? 7.500 13.608 4.051 1.00 89.81 150 GLY A O 1
ATOM 1309 N N . VAL A 1 151 ? 8.848 15.411 4.249 1.00 91.94 151 VAL A N 1
ATOM 1310 C CA . VAL A 1 151 ? 7.808 16.414 3.993 1.00 91.94 151 VAL A CA 1
ATOM 1311 C C . VAL A 1 151 ? 7.566 16.506 2.490 1.00 91.94 151 VAL A C 1
ATOM 1313 O O . VAL A 1 151 ? 8.487 16.762 1.715 1.00 91.94 151 VAL A O 1
ATOM 1316 N N . VAL A 1 152 ? 6.312 16.331 2.074 1.00 89.56 152 VAL A N 1
ATOM 1317 C CA . VAL A 1 152 ? 5.906 16.424 0.667 1.00 89.56 152 VAL A CA 1
ATOM 1318 C C . VAL A 1 152 ? 5.039 17.664 0.483 1.00 89.56 152 VAL A C 1
ATOM 1320 O O . VAL A 1 152 ? 3.977 17.778 1.094 1.00 89.56 152 VAL A O 1
ATOM 1323 N N . VAL A 1 153 ? 5.476 18.594 -0.368 1.00 88.00 153 VAL A N 1
ATOM 1324 C CA . VAL A 1 153 ? 4.762 19.849 -0.653 1.00 88.00 153 VAL A CA 1
ATOM 1325 C C . VAL A 1 153 ? 4.393 19.905 -2.132 1.00 88.00 153 VAL A C 1
ATOM 1327 O O . VAL A 1 153 ? 5.235 19.677 -2.996 1.00 88.00 153 VAL A O 1
ATOM 1330 N N . GLU A 1 154 ? 3.136 20.231 -2.429 1.00 79.94 154 GLU A N 1
ATOM 1331 C CA . GLU A 1 154 ? 2.618 20.400 -3.789 1.00 79.94 154 GLU A CA 1
ATOM 1332 C C . GLU A 1 154 ? 1.814 21.708 -3.857 1.00 79.94 154 GLU A C 1
ATOM 1334 O O . GLU A 1 154 ? 0.890 21.925 -3.076 1.00 79.94 154 GLU A O 1
ATOM 1339 N N . VAL A 1 155 ? 2.205 22.622 -4.756 1.00 79.75 155 VAL A N 1
ATOM 1340 C CA . VAL A 1 155 ? 1.587 23.959 -4.925 1.00 79.75 155 VAL A CA 1
ATOM 1341 C C . VAL A 1 155 ? 1.475 24.734 -3.594 1.00 79.75 155 VAL A C 1
ATOM 1343 O O . VAL A 1 155 ? 0.433 25.286 -3.247 1.00 79.75 155 VAL A O 1
ATOM 1346 N N . GLY A 1 156 ? 2.548 24.726 -2.795 1.00 78.62 156 GLY A N 1
ATOM 1347 C CA . GLY A 1 156 ? 2.604 25.429 -1.505 1.00 78.62 156 GLY A CA 1
ATOM 1348 C C . GLY A 1 156 ? 1.736 24.827 -0.391 1.00 78.62 156 GLY A C 1
ATOM 1349 O O . GLY A 1 156 ? 1.657 25.405 0.689 1.00 78.62 156 GLY A O 1
ATOM 1350 N N . LYS A 1 157 ? 1.099 23.671 -0.620 1.00 85.06 157 LYS A N 1
ATOM 1351 C CA . LYS A 1 157 ? 0.332 22.931 0.390 1.00 85.06 157 LYS A CA 1
ATOM 1352 C C . LYS A 1 157 ? 1.046 21.638 0.754 1.00 85.06 157 LYS A C 1
ATOM 1354 O O . LYS A 1 157 ? 1.559 20.937 -0.118 1.00 85.06 157 LYS A O 1
ATOM 1359 N N . ILE A 1 158 ? 1.053 21.304 2.041 1.00 92.31 158 ILE A N 1
ATOM 1360 C CA . ILE A 1 158 ? 1.567 20.015 2.501 1.00 92.31 158 ILE A CA 1
ATOM 1361 C C . ILE A 1 158 ? 0.615 18.888 2.101 1.00 92.31 158 ILE A C 1
ATOM 1363 O O . ILE A 1 158 ? -0.605 18.988 2.257 1.00 92.31 158 ILE A O 1
ATOM 1367 N N . ARG A 1 159 ? 1.196 17.795 1.617 1.00 93.31 159 ARG A N 1
ATOM 1368 C CA . ARG A 1 159 ? 0.522 16.516 1.427 1.00 93.31 159 ARG A CA 1
ATOM 1369 C C . ARG A 1 159 ? 0.809 15.671 2.653 1.00 93.31 159 ARG A C 1
ATOM 1371 O O . ARG A 1 159 ? 1.953 15.281 2.876 1.00 93.31 159 ARG A O 1
ATOM 1378 N N . VAL A 1 160 ? -0.207 15.428 3.476 1.00 95.38 160 VAL A N 1
ATOM 1379 C CA . VAL A 1 160 ? 0.015 14.749 4.759 1.00 95.38 160 VAL A CA 1
ATOM 1380 C C . VAL A 1 160 ? 0.270 13.261 4.553 1.00 95.38 160 VAL A C 1
ATOM 1382 O O . VAL A 1 160 ? -0.420 12.588 3.787 1.00 95.38 160 VAL A O 1
ATOM 1385 N N . ASN A 1 161 ? 1.261 12.750 5.268 1.00 95.00 161 ASN A N 1
ATOM 1386 C CA . ASN A 1 161 ? 1.649 11.344 5.312 1.00 95.00 161 ASN A CA 1
ATOM 1387 C C . ASN A 1 161 ? 1.641 10.789 6.744 1.00 95.00 161 ASN A C 1
ATOM 1389 O O . ASN A 1 161 ? 1.719 9.577 6.916 1.00 95.00 161 ASN A O 1
ATOM 1393 N N . SER A 1 162 ? 1.407 11.624 7.770 1.00 95.69 162 SER A N 1
ATOM 1394 C CA . SER A 1 162 ? 1.316 11.197 9.173 1.00 95.69 162 SER A CA 1
ATOM 1395 C C . SER A 1 162 ? 2.566 10.402 9.567 1.00 95.69 162 SER A C 1
ATOM 1397 O O . SER A 1 162 ? 3.677 10.843 9.307 1.00 95.69 162 SER A O 1
ATOM 1399 N N . ILE A 1 163 ? 2.408 9.217 10.150 1.00 94.50 163 ILE A N 1
ATOM 1400 C CA . ILE A 1 163 ? 3.507 8.297 10.468 1.00 94.50 163 ILE A CA 1
ATOM 1401 C C . ILE A 1 163 ? 3.894 7.368 9.309 1.00 94.50 163 ILE A C 1
ATOM 1403 O O . ILE A 1 163 ? 4.686 6.452 9.529 1.00 94.50 163 ILE A O 1
ATOM 1407 N N . PHE A 1 164 ? 3.335 7.554 8.108 1.00 94.50 164 PHE A N 1
ATOM 1408 C CA . PHE A 1 164 ? 3.646 6.760 6.915 1.00 94.50 164 PHE A CA 1
ATOM 1409 C C . PHE A 1 164 ? 4.686 7.451 6.035 1.00 94.50 164 PHE A C 1
ATOM 1411 O O . PHE A 1 164 ? 4.742 8.677 5.981 1.00 94.50 164 PHE A O 1
ATOM 1418 N N . GLY A 1 165 ? 5.482 6.660 5.310 1.00 90.69 165 GLY A N 1
ATOM 1419 C CA . GLY A 1 165 ? 6.607 7.194 4.536 1.00 90.69 165 GLY A CA 1
ATOM 1420 C C . GLY A 1 165 ? 6.168 8.124 3.402 1.00 90.69 165 GLY A C 1
ATOM 1421 O O . GLY A 1 165 ? 6.892 9.047 3.044 1.00 90.69 165 GLY A O 1
ATOM 1422 N N . GLU A 1 166 ? 4.948 7.936 2.886 1.00 89.94 166 GLU A N 1
ATOM 1423 C CA . GLU A 1 166 ? 4.393 8.704 1.770 1.00 89.94 166 GLU A CA 1
ATOM 1424 C C . GLU A 1 166 ? 2.890 8.996 1.943 1.00 89.94 166 GLU A C 1
ATOM 1426 O O . GLU A 1 166 ? 2.165 8.191 2.543 1.00 89.94 166 GLU A O 1
ATOM 1431 N N . PRO A 1 167 ? 2.375 10.099 1.357 1.00 92.62 167 PRO A N 1
ATOM 1432 C CA . PRO A 1 167 ? 0.946 10.425 1.405 1.00 92.62 167 PRO A CA 1
ATOM 1433 C C . PRO A 1 167 ? 0.061 9.360 0.744 1.00 92.62 167 PRO A C 1
ATOM 1435 O O . PRO A 1 167 ? -1.064 9.113 1.176 1.00 92.62 167 PRO A O 1
ATOM 1438 N N . SER A 1 168 ? 0.574 8.704 -0.301 1.00 89.50 168 SER A N 1
ATOM 1439 C CA . SER A 1 168 ? -0.081 7.599 -1.010 1.00 89.50 168 SER A CA 1
ATOM 1440 C C . SER A 1 168 ? -0.367 6.416 -0.083 1.00 89.50 168 SER A C 1
ATOM 1442 O O . SER A 1 168 ? -1.485 5.898 -0.088 1.00 89.50 168 SER A O 1
ATOM 1444 N N . TYR A 1 169 ? 0.604 6.041 0.754 1.00 91.69 169 TYR A N 1
ATOM 1445 C CA . TYR A 1 169 ? 0.474 4.950 1.715 1.00 91.69 169 TYR A CA 1
ATOM 1446 C C . TYR A 1 169 ? -0.581 5.250 2.769 1.00 91.69 169 TYR A C 1
ATOM 1448 O O . TYR A 1 169 ? -1.461 4.418 2.973 1.00 91.69 169 TYR A O 1
ATOM 1456 N N . LEU A 1 170 ? -0.567 6.447 3.366 1.00 95.06 170 LEU A N 1
ATOM 1457 C CA . LEU A 1 170 ? -1.611 6.857 4.309 1.00 95.06 170 LEU A CA 1
ATOM 1458 C C . LEU A 1 170 ? -3.002 6.809 3.654 1.00 95.06 170 LEU A C 1
ATOM 1460 O O . LEU A 1 170 ? -3.945 6.281 4.241 1.00 95.06 170 LEU A O 1
ATOM 1464 N N . ALA A 1 171 ? -3.131 7.322 2.428 1.00 93.31 171 ALA A N 1
ATOM 1465 C CA . ALA A 1 171 ? -4.409 7.387 1.727 1.00 93.31 171 ALA A CA 1
ATOM 1466 C C . ALA A 1 171 ? -5.004 5.999 1.450 1.00 93.31 171 ALA A C 1
ATOM 1468 O O . ALA A 1 171 ? -6.176 5.764 1.752 1.00 93.31 171 ALA A O 1
ATOM 1469 N N . ILE A 1 172 ? -4.187 5.079 0.918 1.00 91.75 172 ILE A N 1
ATOM 1470 C CA . ILE A 1 172 ? -4.581 3.687 0.657 1.00 91.75 172 ILE A CA 1
ATOM 1471 C C . ILE A 1 172 ? -4.927 3.002 1.977 1.00 91.75 172 ILE A C 1
ATOM 1473 O O . ILE A 1 172 ? -5.988 2.387 2.091 1.00 91.75 172 ILE A O 1
ATOM 1477 N N . PHE A 1 173 ? -4.074 3.171 2.988 1.00 94.19 173 PHE A N 1
ATOM 1478 C CA . PHE A 1 173 ? -4.242 2.550 4.292 1.00 94.19 173 PHE A CA 1
ATOM 1479 C C . PHE A 1 173 ? -5.540 2.980 4.988 1.00 94.19 173 PHE A C 1
ATOM 1481 O O . PHE A 1 173 ? -6.200 2.145 5.599 1.00 94.19 173 PHE A O 1
ATOM 1488 N N . LEU A 1 174 ? -5.951 4.247 4.865 1.00 96.19 174 LEU A N 1
ATOM 1489 C CA . LEU A 1 174 ? -7.193 4.765 5.453 1.00 96.19 174 LEU A CA 1
ATOM 1490 C C . LEU A 1 174 ? -8.471 4.345 4.708 1.00 96.19 174 LEU A C 1
ATOM 1492 O O . LEU A 1 174 ? -9.557 4.536 5.250 1.00 96.19 174 LEU A O 1
ATOM 1496 N N . THR A 1 175 ? -8.388 3.766 3.505 1.00 94.25 175 THR A N 1
ATOM 1497 C CA . THR A 1 175 ? -9.559 3.492 2.642 1.00 94.25 175 THR A CA 1
ATOM 1498 C C . THR A 1 175 ? -10.658 2.692 3.353 1.00 94.25 175 THR A C 1
ATOM 1500 O O . THR A 1 175 ? -11.829 3.068 3.297 1.00 94.25 175 THR A O 1
ATOM 1503 N N . GLY A 1 176 ? -10.301 1.637 4.096 1.00 94.31 176 GLY A N 1
ATOM 1504 C CA . GLY A 1 176 ? -11.273 0.846 4.862 1.00 94.31 176 GLY A CA 1
ATOM 1505 C C . GLY A 1 176 ? -11.954 1.651 5.976 1.00 94.31 176 GLY A C 1
ATOM 1506 O O . GLY A 1 176 ? -13.166 1.554 6.173 1.00 94.31 176 GLY A O 1
ATOM 1507 N N . ALA A 1 177 ? -11.202 2.505 6.671 1.00 96.69 177 ALA A N 1
ATOM 1508 C CA . ALA A 1 177 ? -11.749 3.396 7.690 1.00 96.69 177 ALA A CA 1
ATOM 1509 C C . ALA A 1 177 ? -12.616 4.517 7.095 1.00 96.69 177 ALA A C 1
ATOM 1511 O O . ALA A 1 177 ? -13.610 4.907 7.710 1.00 96.69 177 ALA A O 1
ATOM 1512 N N . VAL A 1 178 ? -12.291 5.001 5.893 1.00 95.50 178 VAL A N 1
ATOM 1513 C CA . VAL A 1 178 ? -13.112 5.961 5.142 1.00 95.50 178 VAL A CA 1
ATOM 1514 C C . VAL A 1 178 ? -14.448 5.332 4.745 1.00 95.50 178 VAL A C 1
ATOM 1516 O O . VAL A 1 178 ? -15.483 5.961 4.954 1.00 95.50 178 VAL A O 1
ATOM 1519 N N . PHE A 1 179 ? -14.462 4.080 4.273 1.00 94.31 179 PHE A N 1
ATOM 1520 C CA . PHE A 1 179 ? -15.706 3.353 3.986 1.00 94.31 179 PHE A CA 1
ATOM 1521 C C . PHE A 1 179 ? -16.623 3.295 5.218 1.00 94.31 179 PHE A C 1
ATOM 1523 O O . PHE A 1 179 ? -17.792 3.676 5.143 1.00 94.31 179 PHE A O 1
ATOM 1530 N N . VAL A 1 180 ? -16.079 2.893 6.373 1.00 95.00 180 VAL A N 1
ATOM 1531 C CA . VAL A 1 180 ? -16.834 2.852 7.638 1.00 95.00 180 VAL A CA 1
ATOM 1532 C C . VAL A 1 180 ? -17.278 4.251 8.068 1.00 95.00 180 VAL A C 1
ATOM 1534 O O . VAL A 1 180 ? -18.398 4.422 8.533 1.00 95.00 180 VAL A O 1
ATOM 1537 N N . SER A 1 181 ? -16.440 5.269 7.870 1.00 94.75 181 SER A N 1
ATOM 1538 C CA . SER A 1 181 ? -16.781 6.657 8.197 1.00 94.75 181 SER A CA 1
ATOM 1539 C C . SER A 1 181 ? -17.962 7.165 7.368 1.00 94.75 181 SER A C 1
ATOM 1541 O O . SER A 1 181 ? -18.874 7.773 7.925 1.00 94.75 181 SER A O 1
ATOM 1543 N N . PHE A 1 182 ? -17.999 6.877 6.062 1.00 89.88 182 PHE A N 1
ATOM 1544 C CA . PHE A 1 182 ? -19.157 7.192 5.221 1.00 89.88 182 PHE A CA 1
ATOM 1545 C C . PHE A 1 182 ? -20.407 6.437 5.668 1.00 89.88 182 PHE A C 1
ATOM 1547 O O . PHE A 1 182 ? -21.459 7.057 5.825 1.00 89.88 182 PHE A O 1
ATOM 1554 N N . ASN A 1 183 ? -20.287 5.131 5.933 1.00 89.88 183 ASN A N 1
ATOM 1555 C CA . ASN A 1 183 ? -21.390 4.330 6.459 1.00 89.88 183 ASN A CA 1
ATOM 1556 C C . ASN A 1 183 ? -21.969 4.951 7.740 1.00 89.88 183 ASN A C 1
ATOM 1558 O O . ASN A 1 183 ? -23.171 5.178 7.838 1.00 89.88 183 ASN A O 1
ATOM 1562 N N . ASP A 1 184 ? -21.111 5.281 8.702 1.00 91.38 184 ASP A N 1
ATOM 1563 C CA . ASP A 1 184 ? -21.527 5.757 10.023 1.00 91.38 184 ASP A CA 1
ATOM 1564 C C . ASP A 1 184 ? -22.081 7.186 9.991 1.00 91.38 184 ASP A C 1
ATOM 1566 O O . ASP A 1 184 ? -22.912 7.544 10.825 1.00 91.38 184 ASP A O 1
ATOM 1570 N N . LEU A 1 185 ? -21.686 8.003 9.010 1.00 88.69 185 LEU A N 1
ATOM 1571 C CA . LEU A 1 185 ? -22.312 9.304 8.766 1.00 88.69 185 LEU A CA 1
ATOM 1572 C C . LEU A 1 185 ? -23.696 9.168 8.122 1.00 88.69 185 LEU A C 1
ATOM 1574 O O . LEU A 1 185 ? -24.620 9.877 8.527 1.00 88.69 185 LEU A O 1
ATOM 1578 N N . LEU A 1 186 ? -23.860 8.252 7.161 1.00 84.50 186 LEU A N 1
ATOM 1579 C CA . LEU A 1 186 ? -25.151 7.978 6.520 1.00 84.50 186 LEU A CA 1
ATOM 1580 C C . LEU A 1 186 ? -26.146 7.359 7.513 1.00 84.50 186 LEU A C 1
ATOM 1582 O O . LEU A 1 186 ? -27.293 7.798 7.607 1.00 84.50 186 LEU A O 1
ATOM 1586 N N . PHE A 1 187 ? -25.690 6.398 8.316 1.00 84.50 187 PHE A N 1
ATOM 1587 C CA . PHE A 1 187 ? -26.485 5.687 9.318 1.00 84.50 187 PHE A CA 1
ATOM 1588 C C . PHE A 1 187 ? -26.222 6.198 10.735 1.00 84.50 187 PHE A C 1
ATOM 1590 O O . PHE A 1 187 ? -26.171 5.426 11.687 1.00 84.50 187 PHE A O 1
ATOM 1597 N N . TYR A 1 188 ? -26.119 7.518 10.909 1.00 79.38 188 TYR A N 1
ATOM 1598 C CA . TYR A 1 188 ? -25.710 8.142 12.175 1.00 79.38 188 TYR A CA 1
ATOM 1599 C C . TYR A 1 188 ? -26.562 7.799 13.407 1.00 79.38 188 TYR A C 1
ATOM 1601 O O . TYR A 1 188 ? -26.136 8.070 14.529 1.00 79.38 188 TYR A O 1
ATOM 1609 N N . LYS A 1 189 ? -27.777 7.269 13.220 1.00 78.19 189 LYS A N 1
ATOM 1610 C CA . LYS A 1 189 ? -28.627 6.789 14.318 1.00 78.19 189 LYS A CA 1
ATOM 1611 C C . LYS A 1 189 ? -28.171 5.428 14.857 1.00 78.19 189 LYS A C 1
ATOM 1613 O O . LYS A 1 189 ? -28.364 5.178 16.037 1.00 78.19 189 LYS A O 1
ATOM 1618 N N . ASN A 1 190 ? -27.551 4.600 14.015 1.00 85.00 190 ASN A N 1
ATOM 1619 C CA . ASN A 1 190 ? -27.027 3.271 14.333 1.00 85.00 190 ASN A CA 1
ATOM 1620 C C . ASN A 1 190 ? -25.634 3.095 13.689 1.00 85.00 190 ASN A C 1
ATOM 1622 O O . ASN A 1 190 ? -25.496 2.319 12.740 1.00 85.00 190 ASN A O 1
ATOM 1626 N N . PRO A 1 191 ? -24.612 3.842 14.145 1.00 86.12 191 PRO A N 1
ATOM 1627 C CA . PRO A 1 191 ? -23.271 3.732 13.584 1.00 86.12 191 PRO A CA 1
ATOM 1628 C C . PRO A 1 191 ? -22.665 2.356 13.888 1.00 86.12 191 PRO A C 1
ATOM 1630 O O . PRO A 1 191 ? -22.897 1.783 14.954 1.00 86.12 191 PRO A O 1
ATOM 1633 N N . TYR A 1 192 ? -21.844 1.847 12.973 1.00 88.56 192 TYR A N 1
ATOM 1634 C CA . TYR A 1 192 ? -21.112 0.598 13.149 1.00 88.56 192 TYR A CA 1
ATOM 1635 C C . TYR A 1 192 ? -19.994 0.732 14.191 1.00 88.56 192 TYR A C 1
ATOM 1637 O O . TYR A 1 192 ? -19.851 -0.134 15.061 1.00 88.56 192 TYR A O 1
ATOM 1645 N N . TYR A 1 193 ? -19.183 1.797 14.115 1.00 92.62 193 TYR A N 1
ATOM 1646 C CA . TYR A 1 193 ? -18.034 1.960 15.010 1.00 92.62 193 TYR A CA 1
ATOM 1647 C C . TYR A 1 193 ? -17.710 3.407 15.397 1.00 92.62 193 TYR A C 1
ATOM 1649 O O . TYR A 1 193 ? -17.460 3.694 16.571 1.00 92.62 193 TYR A O 1
ATOM 1657 N N . PHE A 1 194 ? -17.678 4.328 14.437 1.00 93.75 194 PHE A N 1
ATOM 1658 C CA . PHE A 1 194 ? -17.301 5.715 14.672 1.00 93.75 194 PHE A CA 1
ATOM 1659 C C . PHE A 1 194 ? -18.507 6.576 15.041 1.00 93.75 194 PHE A C 1
ATOM 1661 O O . PHE A 1 194 ? -19.600 6.444 14.502 1.00 93.75 194 PHE A O 1
ATOM 1668 N N . ASN A 1 195 ? -18.283 7.539 15.936 1.00 93.00 195 ASN A N 1
ATOM 1669 C CA . ASN A 1 195 ? -19.206 8.660 16.068 1.00 93.00 195 ASN A CA 1
ATOM 1670 C C . ASN A 1 195 ? -18.947 9.685 14.946 1.00 93.00 195 ASN A C 1
ATOM 1672 O O . ASN A 1 195 ? -17.915 9.640 14.272 1.00 93.00 195 ASN A O 1
ATOM 1676 N N . LYS A 1 196 ? -19.861 10.651 14.787 1.00 91.50 196 LYS A N 1
ATOM 1677 C CA . LYS A 1 196 ? -19.781 11.675 13.730 1.00 91.50 196 LYS A CA 1
ATOM 1678 C C . LYS A 1 196 ? -18.432 12.400 13.690 1.00 91.50 196 LYS A C 1
ATOM 1680 O O . LYS A 1 196 ? -17.882 12.598 12.616 1.00 91.50 196 LYS A O 1
ATOM 1685 N N . ILE A 1 197 ? -17.885 12.760 14.852 1.00 94.00 197 ILE A N 1
ATOM 1686 C CA . ILE A 1 197 ? -16.619 13.500 14.943 1.00 94.00 197 ILE A CA 1
ATOM 1687 C C . ILE A 1 197 ? -15.459 12.637 14.438 1.00 94.00 197 ILE A C 1
ATOM 1689 O O . ILE A 1 197 ? -14.694 13.082 13.588 1.00 94.00 197 ILE A O 1
ATOM 1693 N N . LYS A 1 198 ? -15.351 11.388 14.909 1.00 96.12 198 LYS A N 1
ATOM 1694 C CA . LYS A 1 198 ? -14.290 10.462 14.483 1.00 96.12 198 LYS A CA 1
ATOM 1695 C C . LYS A 1 198 ? -14.348 10.181 12.982 1.00 96.12 198 LYS A C 1
ATOM 1697 O O . LYS A 1 198 ? -13.309 10.189 12.330 1.00 96.12 198 LYS A O 1
ATOM 1702 N N . ALA A 1 199 ? -15.551 9.988 12.442 1.00 95.88 199 ALA A N 1
ATOM 1703 C CA . ALA A 1 199 ? -15.755 9.774 11.013 1.00 95.88 199 ALA A CA 1
ATOM 1704 C C . ALA A 1 199 ? -15.298 10.987 10.180 1.00 95.88 199 ALA A C 1
ATOM 1706 O O . ALA A 1 199 ? -14.567 10.832 9.204 1.00 95.88 199 ALA A O 1
ATOM 1707 N N . VAL A 1 200 ? -15.662 12.205 10.601 1.00 95.62 200 VAL A N 1
ATOM 1708 C CA . VAL A 1 200 ? -15.235 13.446 9.932 1.00 95.62 200 VAL A CA 1
ATOM 1709 C C . VAL A 1 200 ? -13.717 13.630 10.002 1.00 95.62 200 VAL A C 1
ATOM 1711 O O . VAL A 1 200 ? -13.110 13.977 8.993 1.00 95.62 200 VAL A O 1
ATOM 1714 N N . VAL A 1 201 ? -13.087 13.347 11.148 1.00 97.62 201 VAL A N 1
ATOM 1715 C CA . VAL A 1 201 ? -11.621 13.406 11.310 1.00 97.62 201 VAL A CA 1
ATOM 1716 C C . VAL A 1 201 ? -10.909 12.512 10.292 1.00 97.62 201 VAL A C 1
ATOM 1718 O O . VAL A 1 201 ? -9.971 12.964 9.638 1.00 97.62 201 VAL A O 1
ATOM 1721 N N . ILE A 1 202 ? -11.374 11.272 10.119 1.00 97.38 202 ILE A N 1
ATOM 1722 C CA . ILE A 1 202 ? -10.785 10.323 9.164 1.00 97.38 202 ILE A CA 1
ATOM 1723 C C . ILE A 1 202 ? -10.953 10.821 7.727 1.00 97.38 202 ILE A C 1
ATOM 1725 O O . ILE A 1 202 ? -9.988 10.825 6.965 1.00 97.38 202 ILE A O 1
ATOM 1729 N N . ILE A 1 203 ? -12.150 11.289 7.360 1.00 94.62 203 ILE A N 1
ATOM 1730 C CA . ILE A 1 203 ? -12.417 11.804 6.010 1.00 94.62 203 ILE A CA 1
ATOM 1731 C C . ILE A 1 203 ? -11.542 13.029 5.713 1.00 94.62 203 ILE A C 1
ATOM 1733 O O . ILE A 1 203 ? -10.901 13.068 4.664 1.00 94.62 203 ILE A O 1
ATOM 1737 N N . ILE A 1 204 ? -11.446 13.993 6.634 1.00 95.00 204 ILE A N 1
ATOM 1738 C CA . ILE A 1 204 ? -10.595 15.181 6.459 1.00 95.00 204 ILE A CA 1
ATOM 1739 C C . ILE A 1 204 ? -9.133 14.769 6.274 1.00 95.00 204 ILE A C 1
ATOM 1741 O O . ILE A 1 204 ? -8.516 15.169 5.289 1.00 95.00 204 ILE A O 1
ATOM 1745 N N . ALA A 1 205 ? -8.591 13.935 7.167 1.00 96.38 205 ALA A N 1
ATOM 1746 C CA . ALA A 1 205 ? -7.213 13.457 7.058 1.00 96.38 205 ALA A CA 1
ATOM 1747 C C . ALA A 1 205 ? -6.948 12.765 5.712 1.00 96.38 205 ALA A C 1
ATOM 1749 O O . ALA A 1 205 ? -5.917 13.002 5.087 1.00 96.38 205 ALA A O 1
ATOM 1750 N N . SER A 1 206 ? -7.907 11.966 5.238 1.00 94.31 206 SER A N 1
ATOM 1751 C CA . SER A 1 206 ? -7.824 11.252 3.963 1.00 94.31 206 SER A CA 1
ATOM 1752 C C . SER A 1 206 ? -7.754 12.200 2.754 1.00 94.31 206 SER A C 1
ATOM 1754 O O . SER A 1 206 ? -6.935 11.998 1.857 1.00 94.31 206 SER A O 1
ATOM 1756 N N . VAL A 1 207 ? -8.522 13.296 2.761 1.00 91.00 207 VAL A N 1
ATOM 1757 C CA . VAL A 1 207 ? -8.502 14.319 1.699 1.00 91.00 207 VAL A CA 1
ATOM 1758 C C . VAL A 1 207 ? -7.192 15.109 1.714 1.00 91.00 207 VAL A C 1
ATOM 1760 O O . VAL A 1 207 ? -6.625 15.389 0.658 1.00 91.00 207 VAL A O 1
ATOM 1763 N N . LEU A 1 208 ? -6.660 15.414 2.900 1.00 92.94 208 LEU A N 1
ATOM 1764 C CA . LEU A 1 208 ? -5.398 16.145 3.053 1.00 92.94 208 LEU A CA 1
ATOM 1765 C C . LEU A 1 208 ? -4.181 15.383 2.495 1.00 92.94 208 LEU A C 1
ATOM 1767 O O . LEU A 1 208 ? -3.145 15.993 2.227 1.00 92.94 208 LEU A O 1
ATOM 1771 N N . THR A 1 209 ? -4.284 14.065 2.281 1.00 92.62 209 THR A N 1
ATOM 1772 C CA . THR A 1 209 ? -3.209 13.280 1.642 1.00 92.62 209 THR A CA 1
ATOM 1773 C C . THR A 1 209 ? -2.955 13.693 0.194 1.00 92.62 209 THR A C 1
ATOM 1775 O O . THR A 1 209 ? -1.867 13.449 -0.335 1.00 92.62 209 THR A O 1
ATOM 1778 N N . THR A 1 210 ? -3.958 14.299 -0.463 1.00 87.50 210 THR A N 1
ATOM 1779 C CA . THR A 1 210 ? -3.938 14.696 -1.882 1.00 87.50 210 THR A CA 1
ATOM 1780 C C . THR A 1 210 ? -3.399 13.602 -2.814 1.00 87.50 210 THR A C 1
ATOM 1782 O O . THR A 1 210 ? -2.713 13.859 -3.802 1.00 87.50 210 THR A O 1
ATOM 1785 N N . SER A 1 211 ? -3.688 12.342 -2.483 1.00 85.44 211 SER A N 1
ATOM 1786 C CA . SER A 1 211 ? -3.254 11.172 -3.243 1.00 85.44 211 SER A CA 1
ATOM 1787 C C . SER A 1 211 ? -4.302 10.762 -4.275 1.00 85.44 211 SER A C 1
ATOM 1789 O O . SER A 1 211 ? -5.439 10.448 -3.920 1.00 85.44 211 SER A O 1
ATOM 1791 N N . SER A 1 212 ? -3.904 10.671 -5.548 1.00 78.19 212 SER A N 1
ATOM 1792 C CA . SER A 1 212 ? -4.762 10.148 -6.620 1.00 78.19 212 SER A CA 1
ATOM 1793 C C . SER A 1 212 ? -5.220 8.711 -6.358 1.00 78.19 212 SER A C 1
ATOM 1795 O O . SER A 1 212 ? -6.376 8.389 -6.619 1.00 78.19 212 SER A O 1
ATOM 1797 N N . ALA A 1 213 ? -4.352 7.864 -5.792 1.00 80.75 213 ALA A N 1
ATOM 1798 C CA . ALA A 1 213 ? -4.699 6.490 -5.425 1.00 80.75 213 ALA A CA 1
ATOM 1799 C C . ALA A 1 213 ? -5.793 6.448 -4.344 1.00 80.75 213 ALA A C 1
ATOM 1801 O O . ALA A 1 213 ? -6.722 5.649 -4.433 1.00 80.75 213 ALA A O 1
ATOM 1802 N N . GLY A 1 214 ? -5.718 7.354 -3.360 1.00 84.56 214 GLY A N 1
ATOM 1803 C CA . GLY A 1 214 ? -6.753 7.503 -2.335 1.00 84.56 214 GLY A CA 1
ATOM 1804 C C . GLY A 1 214 ? -8.083 7.949 -2.932 1.00 84.56 214 GLY A C 1
ATOM 1805 O O . GLY A 1 214 ? -9.109 7.319 -2.692 1.00 84.56 214 GLY A O 1
ATOM 1806 N N . TYR A 1 215 ? -8.062 8.983 -3.778 1.00 82.62 215 TYR A N 1
ATOM 1807 C CA . TYR A 1 215 ? -9.264 9.492 -4.444 1.00 82.62 215 TYR A CA 1
ATOM 1808 C C . TYR A 1 215 ? -9.962 8.445 -5.314 1.00 82.62 215 TYR A C 1
ATOM 1810 O O . TYR A 1 215 ? -11.190 8.367 -5.302 1.00 82.62 215 TYR A O 1
ATOM 1818 N N . LEU A 1 216 ? -9.199 7.601 -6.010 1.00 82.31 216 LEU A N 1
ATOM 1819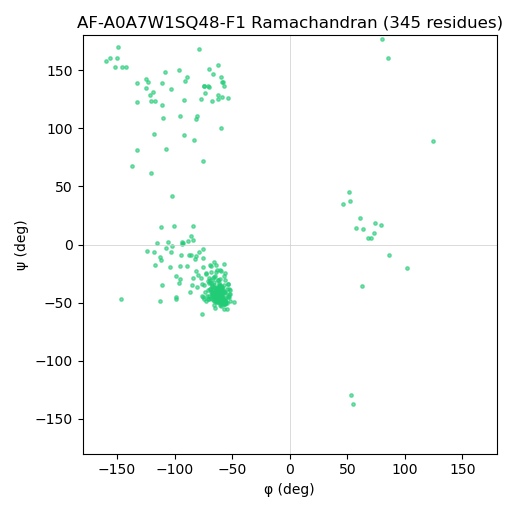 C CA . LEU A 1 216 ? -9.743 6.475 -6.768 1.00 82.31 216 LEU A CA 1
ATOM 1820 C C . LEU A 1 216 ? -10.414 5.444 -5.842 1.00 82.31 216 LEU A C 1
ATOM 1822 O O . LEU A 1 216 ? -11.523 4.994 -6.127 1.00 82.31 216 LEU A O 1
ATOM 1826 N N . GLY A 1 217 ? -9.809 5.140 -4.689 1.00 85.56 217 GLY A N 1
ATOM 1827 C CA . GLY A 1 217 ? -10.438 4.324 -3.647 1.00 85.56 217 GLY A CA 1
ATOM 1828 C C . GLY A 1 217 ? -11.747 4.929 -3.120 1.00 85.56 217 GLY A C 1
ATOM 1829 O O . GLY A 1 217 ? -12.749 4.225 -2.996 1.00 85.56 217 GLY A O 1
ATOM 1830 N N . TYR A 1 218 ? -11.785 6.241 -2.870 1.00 85.19 218 TYR A N 1
ATOM 1831 C CA . TYR A 1 218 ? -12.991 6.932 -2.389 1.00 85.19 218 TYR A CA 1
ATOM 1832 C C . TYR A 1 218 ? -14.096 6.966 -3.448 1.00 85.19 218 TYR A C 1
ATOM 1834 O O . TYR A 1 218 ? -15.268 6.801 -3.114 1.00 85.19 218 TYR A O 1
ATOM 1842 N N . PHE A 1 219 ? -13.733 7.105 -4.725 1.00 82.81 219 PHE A N 1
ATOM 1843 C CA . PHE A 1 219 ? -14.672 6.962 -5.833 1.00 82.81 219 PHE A CA 1
ATOM 1844 C C . PHE A 1 219 ? -15.323 5.572 -5.841 1.00 82.81 219 PHE A C 1
ATOM 1846 O O . PHE A 1 219 ? -16.549 5.476 -5.884 1.00 82.81 219 PHE A O 1
ATOM 1853 N N . PHE A 1 220 ? -14.540 4.495 -5.708 1.00 85.06 220 PHE A N 1
ATOM 1854 C CA . PHE A 1 220 ? -15.098 3.140 -5.626 1.00 85.06 220 PHE A CA 1
ATOM 1855 C C . PHE A 1 220 ? -15.986 2.931 -4.401 1.00 85.06 220 PHE A C 1
ATOM 1857 O O . PHE A 1 220 ? -17.030 2.293 -4.513 1.00 85.06 220 PHE A O 1
ATOM 1864 N N . ILE A 1 221 ? -15.624 3.505 -3.252 1.00 87.62 221 ILE A N 1
ATOM 1865 C CA . ILE A 1 221 ? -16.481 3.498 -2.062 1.00 87.62 221 ILE A CA 1
ATOM 1866 C C . ILE A 1 221 ? -17.849 4.109 -2.389 1.00 87.62 221 ILE A C 1
ATOM 1868 O O . ILE A 1 221 ? -18.872 3.482 -2.115 1.00 87.62 221 ILE A O 1
ATOM 1872 N N . LEU A 1 222 ? -17.882 5.285 -3.025 1.00 80.94 222 LEU A N 1
ATOM 1873 C CA . LEU A 1 222 ? -19.135 5.926 -3.435 1.00 80.94 222 LEU A CA 1
ATOM 1874 C C . LEU A 1 222 ? -19.939 5.041 -4.396 1.00 80.94 222 LEU A C 1
ATOM 1876 O O . LEU A 1 222 ? -21.141 4.885 -4.198 1.00 80.94 222 LEU A O 1
ATOM 1880 N N . VAL A 1 223 ? -19.293 4.408 -5.382 1.00 81.44 223 VAL A N 1
ATOM 1881 C CA . VAL A 1 223 ? -19.951 3.462 -6.304 1.00 81.44 223 VAL A CA 1
ATOM 1882 C C . VAL A 1 223 ? -20.545 2.261 -5.560 1.00 81.44 223 VAL A C 1
ATOM 1884 O O . VAL A 1 223 ? -21.675 1.866 -5.838 1.00 81.44 223 VAL A O 1
ATOM 1887 N N . ILE A 1 224 ? -19.841 1.700 -4.576 1.00 83.75 224 ILE A N 1
ATOM 1888 C CA . ILE A 1 224 ? -20.358 0.590 -3.761 1.00 83.75 224 ILE A CA 1
ATOM 1889 C C . ILE A 1 224 ? -21.593 1.034 -2.967 1.00 83.75 224 ILE A C 1
ATOM 1891 O O . ILE A 1 224 ? -22.595 0.317 -2.938 1.00 83.75 224 ILE A O 1
ATOM 1895 N N . PHE A 1 225 ? -21.568 2.228 -2.367 1.00 79.00 225 PHE A N 1
ATOM 1896 C CA . PHE A 1 225 ? -22.743 2.793 -1.696 1.00 79.00 225 PHE A CA 1
ATOM 1897 C C . PHE A 1 225 ? -23.913 3.002 -2.673 1.00 79.00 225 PHE A C 1
ATOM 1899 O O . PHE A 1 225 ? -25.049 2.662 -2.342 1.00 79.00 225 PHE A O 1
ATOM 1906 N N . LEU A 1 226 ? -23.649 3.493 -3.889 1.00 76.56 226 LEU A N 1
ATOM 1907 C CA . LEU A 1 226 ? -24.668 3.641 -4.933 1.00 76.56 226 LEU A CA 1
ATOM 1908 C C . LEU A 1 226 ? -25.367 2.321 -5.245 1.00 76.56 226 LEU A C 1
ATOM 1910 O O . LEU A 1 226 ? -26.596 2.261 -5.256 1.00 76.56 226 LEU A O 1
ATOM 1914 N N . VAL A 1 227 ? -24.584 1.271 -5.492 1.00 78.69 227 VAL A N 1
ATOM 1915 C CA . VAL A 1 227 ? -25.104 -0.055 -5.838 1.00 78.69 227 VAL A CA 1
ATOM 1916 C C . VAL A 1 227 ? -25.907 -0.638 -4.675 1.00 78.69 227 VAL A C 1
ATOM 1918 O O . VAL A 1 227 ? -27.041 -1.068 -4.879 1.00 78.69 227 VAL A O 1
ATOM 1921 N N . ASN A 1 228 ? -25.365 -0.590 -3.455 1.00 77.81 228 ASN A N 1
ATOM 1922 C CA . ASN A 1 228 ? -25.961 -1.253 -2.293 1.00 77.81 228 ASN A CA 1
ATOM 1923 C C . ASN A 1 228 ? -27.255 -0.598 -1.794 1.00 77.81 228 ASN A C 1
ATOM 1925 O O . ASN A 1 228 ? -28.122 -1.296 -1.274 1.00 77.81 228 ASN A O 1
ATOM 1929 N N . PHE A 1 229 ? -27.404 0.723 -1.934 1.00 73.50 229 PHE A N 1
ATOM 1930 C CA . PHE A 1 229 ? -28.547 1.449 -1.362 1.00 73.50 229 PHE A CA 1
ATOM 1931 C C . PHE A 1 229 ? -29.591 1.889 -2.397 1.00 73.50 229 PHE A C 1
ATOM 1933 O O . PHE A 1 229 ? -30.606 2.485 -2.038 1.00 73.50 229 PHE A O 1
ATOM 1940 N N . GLY A 1 230 ? -29.392 1.540 -3.671 1.00 66.75 230 GLY A N 1
ATOM 1941 C CA . GLY A 1 230 ? -30.350 1.762 -4.752 1.00 66.75 230 GLY A CA 1
ATOM 1942 C C . GLY A 1 230 ? -29.728 2.555 -5.892 1.00 66.75 230 GLY A C 1
ATOM 1943 O O . GLY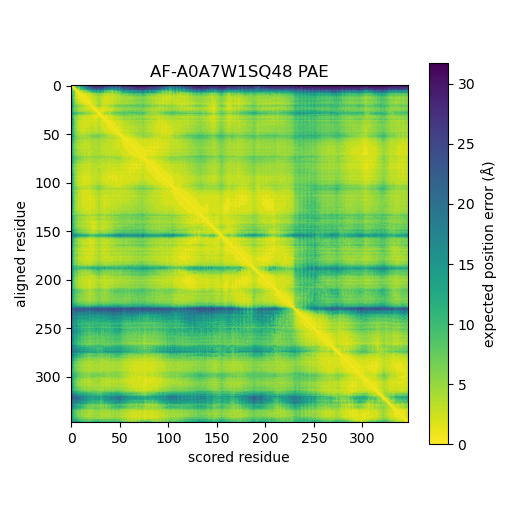 A 1 230 ? -29.839 3.783 -5.931 1.00 66.75 230 GLY A O 1
ATOM 1944 N N . PHE A 1 231 ? -29.131 1.826 -6.840 1.00 63.06 231 PHE A N 1
ATOM 1945 C CA . PHE A 1 231 ? -28.365 2.376 -7.961 1.00 63.06 231 PHE A CA 1
ATOM 1946 C C . PHE A 1 231 ? -29.109 3.501 -8.678 1.00 63.06 231 PHE A C 1
ATOM 1948 O O . PHE A 1 231 ? -28.574 4.589 -8.816 1.00 63.06 231 PHE A O 1
ATOM 1955 N N . ILE A 1 232 ? -30.376 3.293 -9.048 1.00 65.69 232 ILE A N 1
ATOM 1956 C CA . ILE A 1 232 ? -31.153 4.286 -9.805 1.00 65.69 232 ILE A CA 1
ATOM 1957 C C . ILE A 1 232 ? -31.384 5.564 -8.984 1.00 65.69 232 ILE A C 1
ATOM 1959 O O . ILE A 1 232 ? -31.207 6.668 -9.495 1.00 65.69 232 ILE A O 1
ATOM 1963 N N . ARG A 1 233 ? -31.741 5.433 -7.699 1.00 67.44 233 ARG A N 1
ATOM 1964 C CA . ARG A 1 233 ? -32.080 6.578 -6.838 1.00 67.44 233 ARG A CA 1
ATOM 1965 C C . ARG A 1 233 ? -30.881 7.491 -6.611 1.00 67.44 233 ARG A C 1
ATOM 1967 O O . ARG A 1 233 ? -31.039 8.709 -6.598 1.00 67.44 233 ARG A O 1
ATOM 1974 N N . TYR A 1 234 ? -29.703 6.908 -6.414 1.00 67.44 234 TYR A N 1
ATOM 1975 C CA . TYR A 1 234 ? -28.515 7.674 -6.068 1.00 67.44 234 TYR A CA 1
ATOM 1976 C C . TYR A 1 234 ? -27.602 7.955 -7.267 1.00 67.44 234 TYR A C 1
ATOM 1978 O O . TYR A 1 234 ? -26.952 8.994 -7.264 1.00 67.44 234 TYR A O 1
ATOM 1986 N N . ALA A 1 235 ? -27.586 7.132 -8.323 1.00 71.12 235 ALA A N 1
ATOM 1987 C CA . ALA A 1 235 ? -26.830 7.432 -9.545 1.00 71.12 235 ALA A CA 1
ATOM 1988 C C . ALA A 1 235 ? -27.349 8.708 -10.221 1.00 71.12 235 ALA A C 1
ATOM 1990 O O . ALA A 1 235 ? -26.551 9.525 -10.664 1.00 71.12 235 ALA A O 1
ATOM 1991 N N . LEU A 1 236 ? -28.666 8.956 -10.195 1.00 72.69 236 LEU A N 1
ATOM 1992 C CA . LEU A 1 236 ? -29.247 10.206 -10.703 1.00 72.69 236 LEU A CA 1
ATOM 1993 C C . LEU A 1 236 ? -28.731 11.463 -9.981 1.00 72.69 236 LEU A C 1
ATOM 1995 O O . LEU A 1 236 ? -28.774 12.542 -10.558 1.00 72.69 236 LEU A O 1
ATOM 1999 N N . ILE A 1 237 ? -28.234 11.341 -8.746 1.00 72.12 237 ILE A N 1
ATOM 2000 C CA . ILE A 1 237 ? -27.682 12.462 -7.967 1.00 72.12 237 ILE A CA 1
ATOM 2001 C C . ILE A 1 237 ? -26.152 12.477 -8.048 1.00 72.12 237 ILE A C 1
ATOM 2003 O O . ILE A 1 237 ? -25.545 13.521 -8.287 1.00 72.12 237 ILE A O 1
ATOM 2007 N N . ILE A 1 238 ? -25.513 11.321 -7.860 1.00 71.38 238 ILE A N 1
ATOM 2008 C CA . ILE A 1 238 ? -24.055 11.218 -7.790 1.00 71.38 238 ILE A CA 1
ATOM 2009 C C . ILE A 1 238 ? -23.421 11.352 -9.170 1.00 71.38 238 ILE A C 1
ATOM 2011 O O . ILE A 1 238 ? -22.365 11.963 -9.260 1.00 71.38 238 ILE A O 1
ATOM 2015 N N . THR A 1 239 ? -24.034 10.859 -10.248 1.00 76.88 239 THR A N 1
ATOM 2016 C CA . THR A 1 239 ? -23.453 10.987 -11.592 1.00 76.88 239 THR A CA 1
ATOM 2017 C C . THR A 1 239 ? -23.352 12.451 -12.035 1.00 76.88 239 THR A C 1
ATOM 2019 O O . THR A 1 239 ? -22.248 12.856 -12.403 1.00 76.88 239 THR A O 1
ATOM 2022 N N . PRO A 1 240 ? -24.405 13.294 -11.938 1.00 81.19 240 PRO A N 1
ATOM 2023 C CA . PRO A 1 240 ? -24.264 14.727 -12.202 1.00 81.19 240 PRO A CA 1
ATOM 2024 C C . PRO A 1 240 ? -23.247 15.403 -11.283 1.00 81.19 240 PRO A C 1
ATOM 2026 O O . PRO A 1 240 ? -22.439 16.199 -11.751 1.00 81.19 240 PRO A O 1
ATOM 2029 N N . LEU A 1 241 ? -23.233 15.061 -9.990 1.00 74.69 241 LEU A N 1
ATOM 2030 C CA . LEU A 1 241 ? -22.280 15.634 -9.038 1.00 74.69 241 LEU A CA 1
ATOM 2031 C C . LEU A 1 241 ? -20.829 15.265 -9.381 1.00 74.69 241 LEU A C 1
ATOM 2033 O O . LEU A 1 241 ? -19.958 16.130 -9.382 1.00 74.69 241 LEU A O 1
ATOM 2037 N N . ALA A 1 242 ? -20.568 14.000 -9.705 1.00 75.94 242 ALA A N 1
ATOM 2038 C CA . ALA A 1 242 ? -19.258 13.512 -10.115 1.00 75.94 242 ALA A CA 1
ATOM 2039 C C . ALA A 1 242 ? -18.811 14.157 -11.431 1.00 75.94 242 ALA A C 1
ATOM 2041 O O . ALA A 1 242 ? -17.651 14.540 -11.542 1.00 75.94 242 ALA A O 1
ATOM 2042 N N . LEU A 1 243 ? -19.726 14.346 -12.391 1.00 82.62 243 LEU A N 1
ATOM 2043 C CA . LEU A 1 243 ? -19.457 15.087 -13.626 1.00 82.62 243 LEU A CA 1
ATOM 2044 C C . LEU A 1 243 ? -19.107 16.549 -13.341 1.00 82.62 243 LEU A C 1
ATOM 2046 O O . LEU A 1 243 ? -18.124 17.043 -13.879 1.00 82.62 243 LEU A O 1
ATOM 2050 N N . ILE A 1 244 ? -19.852 17.228 -12.463 1.00 81.38 244 ILE A N 1
ATOM 2051 C CA . ILE A 1 244 ? -19.541 18.605 -12.054 1.00 81.38 244 ILE A CA 1
ATOM 2052 C C . ILE A 1 244 ? -18.151 18.661 -11.418 1.00 81.38 244 ILE A C 1
ATOM 2054 O O . ILE A 1 244 ? -17.338 19.488 -11.819 1.00 81.38 244 ILE A O 1
ATOM 2058 N N . ILE A 1 245 ? -17.845 17.767 -10.472 1.00 76.06 245 ILE A N 1
ATOM 2059 C CA . ILE A 1 245 ? -16.527 17.703 -9.825 1.00 76.06 245 ILE A CA 1
ATOM 2060 C C . ILE A 1 245 ? -15.432 17.434 -10.860 1.00 76.06 245 ILE A C 1
ATOM 2062 O O . ILE A 1 245 ? -14.412 18.117 -10.851 1.00 76.06 245 ILE A O 1
ATOM 2066 N N . PHE A 1 246 ? -15.645 16.488 -11.774 1.00 81.94 246 PHE A N 1
ATOM 2067 C CA . PHE A 1 246 ? -14.695 16.179 -12.838 1.00 81.94 246 PHE A CA 1
ATOM 2068 C C . PHE A 1 246 ? -14.437 17.395 -13.729 1.00 81.94 246 PHE A C 1
ATOM 2070 O O . PHE A 1 246 ? -13.284 17.754 -13.936 1.00 81.94 246 PHE A O 1
ATOM 2077 N N . VAL A 1 247 ? -15.490 18.071 -14.199 1.00 85.06 247 VAL A N 1
ATOM 2078 C CA . VAL A 1 247 ? -15.385 19.288 -15.021 1.00 85.06 247 VAL A CA 1
ATOM 2079 C C . VAL A 1 247 ? -14.648 20.393 -14.262 1.00 85.06 247 VAL A C 1
ATOM 2081 O O . VAL A 1 247 ? -13.793 21.066 -14.834 1.00 85.06 247 VAL A O 1
ATOM 2084 N N . GLN A 1 248 ? -14.920 20.560 -12.965 1.00 80.62 248 GLN A N 1
ATOM 2085 C CA . GLN A 1 248 ? -14.211 21.527 -12.127 1.00 80.62 248 GLN A CA 1
ATOM 2086 C C . GLN A 1 248 ? -12.725 21.181 -11.981 1.00 80.62 248 GLN A C 1
ATOM 2088 O O . GLN A 1 248 ? -11.886 22.070 -12.106 1.00 80.62 248 GLN A O 1
ATOM 2093 N N . LEU A 1 249 ? -12.377 19.914 -11.753 1.00 76.44 249 LEU A N 1
ATOM 2094 C CA . LEU A 1 249 ? -10.981 19.480 -11.663 1.00 76.44 249 LEU A CA 1
ATOM 2095 C C . LEU A 1 249 ? -10.260 19.621 -13.007 1.00 76.44 249 LEU A C 1
ATOM 2097 O O . LEU A 1 249 ? -9.156 20.152 -13.054 1.00 76.44 249 LEU A O 1
ATOM 2101 N N . TYR A 1 250 ? -10.898 19.204 -14.098 1.00 84.69 250 TYR A N 1
ATOM 2102 C CA . TYR A 1 250 ? -10.342 19.256 -15.448 1.00 84.69 250 TYR A CA 1
ATOM 2103 C C . TYR A 1 250 ? -10.078 20.692 -15.919 1.00 84.69 250 TYR A C 1
ATOM 2105 O O . TYR A 1 250 ? -9.034 20.960 -16.508 1.00 84.69 250 TYR A O 1
ATOM 2113 N N . ASN A 1 251 ? -10.973 21.633 -15.611 1.00 85.69 251 ASN A N 1
ATOM 2114 C CA . ASN A 1 251 ? -10.815 23.022 -16.046 1.00 85.69 251 ASN A CA 1
ATOM 2115 C C . ASN A 1 251 ? -9.923 23.864 -15.124 1.00 85.69 251 ASN A C 1
ATOM 2117 O O . ASN A 1 251 ? -9.305 24.813 -15.600 1.00 85.69 251 ASN A O 1
ATOM 2121 N N . ASN A 1 252 ? -9.848 23.548 -13.825 1.00 79.94 252 ASN A N 1
ATOM 2122 C CA . ASN A 1 252 ? -9.180 24.416 -12.846 1.00 79.94 252 ASN A CA 1
ATOM 2123 C C . ASN A 1 252 ? -7.898 23.834 -12.235 1.00 79.94 252 ASN A C 1
ATOM 2125 O O . ASN A 1 252 ? -7.178 24.561 -11.553 1.00 79.94 252 ASN A O 1
ATOM 2129 N N . VAL A 1 253 ? -7.596 22.546 -12.434 1.00 78.88 253 VAL A N 1
ATOM 2130 C CA . VAL A 1 253 ? -6.397 21.899 -11.877 1.00 78.88 253 VAL A CA 1
ATOM 2131 C C . VAL A 1 253 ? -5.505 21.414 -13.025 1.00 78.88 253 VAL A C 1
ATOM 2133 O O . VAL A 1 253 ? -5.691 20.294 -13.504 1.00 78.88 253 VAL A O 1
ATOM 2136 N N . PRO A 1 254 ? -4.499 22.209 -13.450 1.00 81.50 254 PRO A N 1
ATOM 2137 C CA . PRO A 1 254 ? -3.626 21.859 -14.574 1.00 81.50 254 PRO A CA 1
ATOM 2138 C C . PRO A 1 254 ? -2.996 20.470 -14.439 1.00 81.50 254 PRO A C 1
ATOM 2140 O O . PRO A 1 254 ? -3.106 19.648 -15.338 1.00 81.50 254 PRO A O 1
ATOM 2143 N N . ALA A 1 255 ? -2.474 20.138 -13.254 1.00 77.62 255 ALA A N 1
ATOM 2144 C CA . ALA A 1 255 ? -1.875 18.829 -12.993 1.00 77.62 255 ALA A CA 1
ATOM 2145 C C . ALA A 1 255 ? -2.854 17.648 -13.168 1.00 77.62 255 ALA A C 1
ATOM 2147 O O . ALA A 1 255 ? -2.431 16.540 -13.502 1.00 77.62 255 ALA A O 1
ATOM 2148 N N . PHE A 1 256 ? -4.154 17.856 -12.925 1.00 79.69 256 PHE A N 1
ATOM 2149 C CA . PHE A 1 256 ? -5.179 16.838 -13.164 1.00 79.69 256 PHE A CA 1
ATOM 2150 C C . PHE A 1 256 ? -5.452 16.693 -14.660 1.00 79.69 256 PHE A C 1
ATOM 2152 O O . PHE A 1 256 ? -5.456 15.570 -15.164 1.00 79.69 256 PHE A O 1
ATOM 2159 N N . LYS A 1 257 ? -5.622 17.818 -15.363 1.00 85.94 257 LYS A N 1
ATOM 2160 C CA . LYS A 1 257 ? -5.813 17.851 -16.814 1.00 85.94 257 LYS A CA 1
ATOM 2161 C C . LYS A 1 257 ? -4.658 17.168 -17.548 1.00 85.94 257 LYS A C 1
ATOM 2163 O O . LYS A 1 257 ? -4.906 16.224 -18.290 1.00 85.94 257 LYS A O 1
ATOM 2168 N N . ASP A 1 258 ? -3.418 17.547 -17.247 1.00 85.81 258 ASP A N 1
ATOM 2169 C CA . ASP A 1 258 ? -2.214 16.999 -17.884 1.00 85.81 258 ASP A CA 1
ATOM 2170 C C . ASP A 1 258 ? -2.088 15.484 -17.673 1.00 85.81 258 ASP A C 1
ATOM 2172 O O . ASP A 1 258 ? -1.708 14.741 -18.579 1.00 85.81 258 ASP A O 1
ATOM 2176 N N . ARG A 1 259 ? -2.420 14.994 -16.468 1.00 85.62 259 ARG A N 1
ATOM 2177 C CA . ARG A 1 259 ? -2.450 13.552 -16.181 1.00 85.62 259 ARG A CA 1
ATOM 2178 C C . ARG A 1 259 ? -3.566 12.849 -16.941 1.00 85.62 259 ARG A C 1
ATOM 2180 O O . ARG A 1 259 ? -3.341 11.752 -17.446 1.00 85.62 259 ARG A O 1
ATOM 2187 N N . PHE A 1 260 ? -4.761 13.432 -16.995 1.00 88.25 260 PHE A N 1
ATOM 2188 C CA . PHE A 1 260 ? -5.901 12.826 -17.679 1.00 88.25 260 PHE A CA 1
ATOM 2189 C C . PHE A 1 260 ? -5.651 12.732 -19.187 1.00 88.25 260 PHE A C 1
ATOM 2191 O O . PHE A 1 260 ? -5.723 11.640 -19.746 1.00 88.25 260 PHE A O 1
ATOM 2198 N N . GLU A 1 261 ? -5.278 13.845 -19.818 1.00 90.50 261 GLU A N 1
ATOM 2199 C CA . GLU A 1 261 ? -4.984 13.915 -21.252 1.00 90.50 261 GLU A CA 1
ATOM 2200 C C . GLU A 1 261 ? -3.783 13.046 -21.617 1.00 90.50 261 GLU A C 1
ATOM 2202 O O . GLU A 1 261 ? -3.891 12.218 -22.517 1.00 90.50 261 GLU A O 1
ATOM 2207 N N . GLY A 1 262 ? -2.687 13.135 -20.855 1.00 89.56 262 GLY A N 1
ATOM 2208 C CA . GLY A 1 262 ? -1.502 12.312 -21.093 1.00 89.56 262 GLY A CA 1
ATOM 2209 C C . GLY A 1 262 ? -1.772 10.812 -20.952 1.00 89.56 262 GLY A C 1
ATOM 2210 O O . GLY A 1 262 ? -1.201 10.017 -21.694 1.00 89.56 262 GLY A O 1
ATOM 2211 N N . SER A 1 263 ? -2.660 10.408 -20.036 1.00 90.88 263 SER A N 1
ATOM 2212 C CA . SER A 1 263 ? -3.077 9.004 -19.912 1.00 90.88 263 SER A CA 1
ATOM 2213 C C . SER A 1 263 ? -3.976 8.589 -21.075 1.00 90.88 263 SER A C 1
ATOM 2215 O O . SER A 1 263 ? -3.777 7.528 -21.654 1.00 90.88 263 SER A O 1
ATOM 2217 N N . LEU A 1 264 ? -4.950 9.416 -21.452 1.00 91.25 264 LEU A N 1
ATOM 2218 C CA . LEU A 1 264 ? -5.851 9.101 -22.557 1.00 91.25 264 LEU A CA 1
ATOM 2219 C C . LEU A 1 264 ? -5.088 8.962 -23.881 1.00 91.25 264 LEU A C 1
ATOM 2221 O O . LEU A 1 264 ? -5.289 7.991 -24.610 1.00 91.25 264 LEU A O 1
ATOM 2225 N N . GLU A 1 265 ? -4.188 9.901 -24.168 1.00 92.88 265 GLU A N 1
ATOM 2226 C CA . GLU A 1 265 ? -3.384 9.919 -25.387 1.00 92.88 265 GLU A CA 1
ATOM 2227 C C . GLU A 1 265 ? -2.503 8.672 -25.494 1.00 92.88 265 GLU A C 1
ATOM 2229 O O . GLU A 1 265 ? -2.568 7.962 -26.502 1.00 92.88 265 GLU A O 1
ATOM 2234 N N . ILE A 1 266 ? -1.725 8.359 -24.452 1.00 93.56 266 ILE A N 1
ATOM 2235 C CA . ILE A 1 266 ? -0.769 7.249 -24.509 1.00 93.56 266 ILE A CA 1
ATOM 2236 C C . ILE A 1 266 ? -1.468 5.886 -24.564 1.00 93.56 266 ILE A C 1
ATOM 2238 O O . ILE A 1 266 ? -1.042 5.021 -25.323 1.00 93.56 266 ILE A O 1
ATOM 2242 N N . PHE A 1 267 ? -2.577 5.698 -23.838 1.00 93.25 267 PHE A N 1
ATOM 2243 C CA . PHE A 1 267 ? -3.328 4.439 -23.870 1.00 93.25 267 PHE A CA 1
ATOM 2244 C C . PHE A 1 267 ? -4.111 4.245 -25.176 1.00 93.25 267 PHE A C 1
ATOM 2246 O O . PHE A 1 267 ? -4.383 3.108 -25.551 1.00 93.25 267 PHE A O 1
ATOM 2253 N N . THR A 1 268 ? -4.450 5.328 -25.883 1.00 92.38 268 THR A N 1
ATOM 2254 C CA . THR A 1 268 ? -5.156 5.250 -27.173 1.00 92.38 268 THR A CA 1
ATOM 2255 C C . THR A 1 268 ? -4.192 5.095 -28.347 1.00 92.38 268 THR A C 1
ATOM 2257 O O . THR A 1 268 ? -4.462 4.346 -29.282 1.00 92.38 268 THR A O 1
ATOM 2260 N N . THR A 1 269 ? -3.071 5.818 -28.328 1.00 91.19 269 THR A N 1
ATOM 2261 C CA . THR A 1 269 ? -2.161 5.922 -29.482 1.00 91.19 269 THR A CA 1
ATOM 2262 C C . THR A 1 269 ? -0.886 5.095 -29.337 1.00 91.19 269 THR A C 1
ATOM 2264 O O . THR A 1 269 ? -0.206 4.847 -30.333 1.00 91.19 269 THR A O 1
ATOM 2267 N N . GLY A 1 270 ? -0.525 4.711 -28.110 1.00 87.44 270 GLY A N 1
ATOM 2268 C CA . GLY A 1 270 ? 0.761 4.097 -27.778 1.00 87.44 270 GLY A CA 1
ATOM 2269 C C . GLY A 1 270 ? 1.966 5.034 -27.914 1.00 87.44 270 GLY A C 1
ATOM 2270 O O . GLY A 1 270 ? 3.101 4.578 -27.782 1.00 87.44 270 GLY A O 1
ATOM 2271 N N . LYS A 1 271 ? 1.750 6.326 -28.195 1.00 88.00 271 LYS A N 1
ATOM 2272 C CA . LYS A 1 271 ? 2.804 7.324 -28.414 1.00 88.00 271 LYS A CA 1
ATOM 2273 C C . LYS A 1 271 ? 2.874 8.296 -27.241 1.00 88.00 271 LYS A C 1
ATOM 2275 O O . LYS A 1 271 ? 1.866 8.594 -26.610 1.00 88.00 271 LYS A O 1
ATOM 2280 N N . PHE A 1 272 ? 4.076 8.789 -26.959 1.00 89.12 272 PHE A N 1
ATOM 2281 C CA . PHE A 1 272 ? 4.307 9.829 -25.962 1.00 89.12 272 PHE A CA 1
ATOM 2282 C C . PHE A 1 272 ? 5.443 10.750 -26.396 1.00 89.12 272 PHE A C 1
ATOM 2284 O O . PHE A 1 272 ? 6.363 10.333 -27.103 1.00 89.12 272 PHE A O 1
ATOM 2291 N N . GLU A 1 273 ? 5.399 11.992 -25.924 1.00 86.25 273 GLU A N 1
ATOM 2292 C CA . GLU A 1 273 ? 6.442 12.986 -26.150 1.00 86.25 273 GLU A CA 1
ATOM 2293 C C . GLU A 1 273 ? 7.072 13.398 -24.819 1.00 86.25 273 GLU A C 1
ATOM 2295 O O . GLU A 1 273 ? 6.400 13.858 -23.891 1.00 86.25 273 GLU A O 1
ATOM 2300 N N . ILE A 1 274 ? 8.394 13.244 -24.722 1.00 83.50 274 ILE A N 1
ATOM 2301 C CA . ILE A 1 274 ? 9.149 13.626 -23.528 1.00 83.50 274 ILE A CA 1
ATOM 2302 C C . ILE A 1 274 ? 9.017 15.138 -23.310 1.00 83.50 274 ILE A C 1
ATOM 2304 O O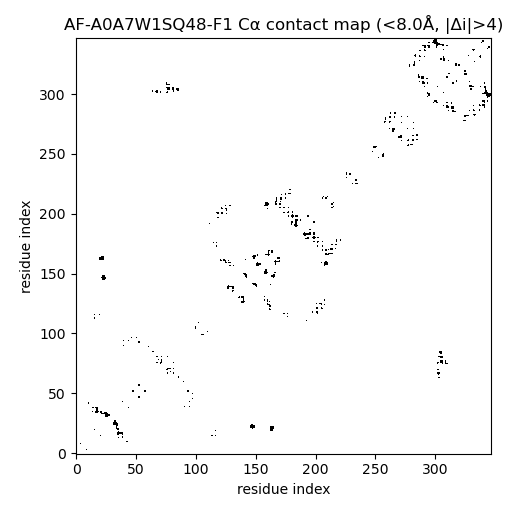 . ILE A 1 274 ? 9.260 15.931 -24.215 1.00 83.50 274 ILE A O 1
ATOM 2308 N N . GLY A 1 275 ? 8.643 15.534 -22.093 1.00 81.31 275 GLY A N 1
ATOM 2309 C CA . GLY A 1 275 ? 8.447 16.937 -21.722 1.00 81.31 275 GLY A CA 1
ATOM 2310 C C . GLY A 1 275 ? 7.054 17.492 -22.034 1.00 81.31 275 GLY A C 1
ATOM 2311 O O . GLY A 1 275 ? 6.744 18.580 -21.559 1.00 81.31 275 GLY A O 1
ATOM 2312 N N . LYS A 1 276 ? 6.205 16.751 -22.762 1.00 84.12 276 LYS A N 1
ATOM 2313 C CA . LYS A 1 276 ? 4.791 17.106 -22.976 1.00 84.12 276 LYS A CA 1
ATOM 2314 C C . LYS A 1 276 ? 3.838 16.125 -22.305 1.00 84.12 276 LYS A C 1
ATOM 2316 O O . LYS A 1 276 ? 2.944 16.540 -21.577 1.00 84.12 276 LYS A O 1
ATOM 2321 N N . THR A 1 277 ? 4.041 14.826 -22.506 1.00 86.00 277 THR A N 1
ATOM 2322 C CA . THR A 1 277 ? 3.210 13.799 -21.873 1.00 86.00 277 THR A CA 1
ATOM 2323 C C . THR A 1 277 ? 3.575 13.677 -20.393 1.00 86.00 277 THR A C 1
ATOM 2325 O O . THR A 1 277 ? 4.752 13.657 -20.021 1.00 86.00 277 THR A O 1
ATOM 2328 N N . ASN A 1 278 ? 2.565 13.575 -19.527 1.00 87.12 278 ASN A N 1
ATOM 2329 C CA . ASN A 1 278 ? 2.778 13.469 -18.088 1.00 87.12 278 ASN A CA 1
ATOM 2330 C C . ASN A 1 278 ? 3.626 12.234 -17.719 1.00 87.12 278 ASN A C 1
ATOM 2332 O O . ASN A 1 278 ? 3.281 11.105 -18.066 1.00 87.12 278 ASN A O 1
ATOM 2336 N N . GLY A 1 279 ? 4.705 12.431 -16.953 1.00 83.88 279 GLY A N 1
ATOM 2337 C CA . GLY A 1 279 ? 5.639 11.355 -16.600 1.00 83.88 279 GLY A CA 1
ATOM 2338 C C . GLY A 1 279 ? 4.996 10.177 -15.859 1.00 83.88 279 GLY A C 1
ATOM 2339 O O . GLY A 1 279 ? 5.287 9.026 -16.174 1.00 83.88 279 GLY A O 1
ATOM 2340 N N . SER A 1 280 ? 4.070 10.432 -14.927 1.00 83.31 280 SER A N 1
ATOM 2341 C CA . SER A 1 280 ? 3.355 9.358 -14.221 1.00 83.31 280 SER A CA 1
ATOM 2342 C C . SER A 1 280 ? 2.501 8.517 -15.172 1.00 83.31 280 SER A C 1
ATOM 2344 O O . SER A 1 280 ? 2.448 7.298 -15.011 1.00 83.31 280 SER A O 1
ATOM 2346 N N . SER A 1 281 ? 1.879 9.146 -16.174 1.00 88.75 281 SER A N 1
ATOM 2347 C CA . SER A 1 281 ? 1.105 8.462 -17.216 1.00 88.75 281 SER A CA 1
ATOM 2348 C C . SER A 1 281 ? 1.991 7.589 -18.101 1.00 88.75 281 SER A C 1
ATOM 2350 O O . SER A 1 281 ? 1.636 6.441 -18.361 1.00 88.75 281 SER A O 1
ATOM 2352 N N . ILE A 1 282 ? 3.177 8.082 -18.484 1.00 90.25 282 ILE A N 1
ATOM 2353 C CA . ILE A 1 282 ? 4.156 7.298 -19.252 1.00 90.25 282 ILE A CA 1
ATOM 2354 C C . ILE A 1 282 ? 4.599 6.065 -18.460 1.00 90.25 282 ILE A C 1
ATOM 2356 O O . ILE A 1 282 ? 4.589 4.956 -18.989 1.00 90.25 282 ILE A O 1
ATOM 2360 N N . ILE A 1 283 ? 4.954 6.233 -17.181 1.00 89.69 283 ILE A N 1
ATOM 2361 C CA . ILE A 1 283 ? 5.396 5.118 -16.330 1.00 89.69 283 ILE A CA 1
ATOM 2362 C C . ILE A 1 283 ? 4.258 4.107 -16.145 1.00 89.69 283 ILE A C 1
ATOM 2364 O O . ILE A 1 283 ? 4.505 2.902 -16.183 1.00 89.69 283 ILE A O 1
ATOM 2368 N N . LEU A 1 284 ? 3.017 4.563 -15.941 1.00 90.69 284 LEU A N 1
ATOM 2369 C CA . LEU A 1 284 ? 1.860 3.675 -15.791 1.00 90.69 284 LEU A CA 1
ATOM 2370 C C . LEU A 1 284 ? 1.631 2.844 -17.058 1.00 90.69 284 LEU A C 1
ATOM 2372 O O . LEU A 1 284 ? 1.515 1.623 -16.970 1.00 90.69 284 LEU A O 1
ATOM 2376 N N . TYR A 1 285 ? 1.617 3.495 -18.221 1.00 93.06 285 TYR A N 1
ATOM 2377 C CA . TYR A 1 285 ? 1.443 2.821 -19.504 1.00 93.06 285 TYR A CA 1
ATOM 2378 C C . TYR A 1 285 ? 2.591 1.859 -19.813 1.00 93.06 285 TYR A C 1
ATOM 2380 O O . TYR A 1 285 ? 2.338 0.732 -20.222 1.00 93.06 285 TYR A O 1
ATOM 2388 N N . ASN A 1 286 ? 3.844 2.255 -19.570 1.00 93.69 286 ASN A N 1
ATOM 2389 C CA . ASN A 1 286 ? 4.995 1.384 -19.802 1.00 93.69 286 ASN A CA 1
ATOM 2390 C C . ASN A 1 286 ? 4.905 0.102 -18.961 1.00 93.69 286 ASN A C 1
ATOM 2392 O O . ASN A 1 286 ? 5.061 -0.987 -19.498 1.00 93.69 286 ASN A O 1
ATOM 2396 N N . ASN A 1 287 ? 4.585 0.204 -17.665 1.00 94.50 287 ASN A N 1
ATOM 2397 C CA . ASN A 1 287 ? 4.432 -0.985 -16.817 1.00 94.50 287 ASN A CA 1
ATOM 2398 C C . ASN A 1 287 ? 3.202 -1.828 -17.194 1.00 94.50 287 ASN A C 1
ATOM 2400 O O . ASN A 1 287 ? 3.262 -3.053 -17.102 1.00 94.50 287 ASN A O 1
ATOM 2404 N N . TYR A 1 288 ? 2.116 -1.202 -17.660 1.00 95.19 288 TYR A N 1
ATOM 2405 C CA . TYR A 1 288 ? 0.978 -1.920 -18.242 1.00 95.19 288 TYR A CA 1
ATOM 2406 C C . TYR A 1 288 ? 1.393 -2.695 -19.501 1.00 95.19 288 TYR A C 1
ATOM 2408 O O . TYR A 1 288 ? 1.126 -3.889 -19.600 1.00 95.19 288 TYR A O 1
ATOM 2416 N N . HIS A 1 289 ? 2.1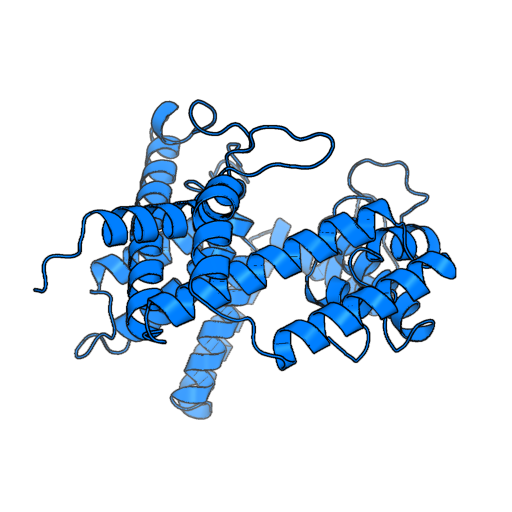06 -2.047 -20.426 1.00 95.62 289 HIS A N 1
ATOM 2417 C CA . HIS A 1 289 ? 2.629 -2.672 -21.639 1.00 95.62 289 HIS A CA 1
ATOM 2418 C C . HIS A 1 289 ? 3.549 -3.852 -21.305 1.00 95.62 289 HIS A C 1
ATOM 2420 O O . HIS A 1 289 ? 3.332 -4.947 -21.810 1.00 95.62 289 HIS A O 1
ATOM 2426 N N . ILE A 1 290 ? 4.503 -3.668 -20.386 1.00 95.69 290 ILE A N 1
ATOM 2427 C CA . ILE A 1 290 ? 5.401 -4.733 -19.918 1.00 95.69 290 ILE A CA 1
ATOM 2428 C C . ILE A 1 290 ? 4.610 -5.914 -19.354 1.00 95.69 290 ILE A C 1
ATOM 2430 O O . ILE A 1 290 ? 4.881 -7.056 -19.716 1.00 95.69 290 ILE A O 1
ATOM 2434 N N . ALA A 1 291 ? 3.633 -5.654 -18.479 1.00 96.31 291 ALA A N 1
ATOM 2435 C CA . ALA A 1 291 ? 2.829 -6.710 -17.874 1.00 96.31 291 ALA A CA 1
ATOM 2436 C C . ALA A 1 291 ? 2.018 -7.486 -18.922 1.00 96.31 291 ALA A C 1
ATOM 2438 O O . ALA A 1 291 ? 1.954 -8.712 -18.857 1.00 96.31 291 ALA A O 1
ATOM 2439 N N . VAL A 1 292 ? 1.441 -6.788 -19.904 1.00 96.50 292 VAL A N 1
ATOM 2440 C CA . VAL A 1 292 ? 0.662 -7.396 -20.990 1.00 96.50 292 VAL A CA 1
ATOM 2441 C C . VAL A 1 292 ? 1.544 -8.213 -21.933 1.00 96.50 292 VAL A C 1
ATOM 2443 O O . VAL A 1 292 ? 1.178 -9.340 -22.255 1.00 96.50 292 VAL A O 1
ATOM 2446 N N . GLU A 1 293 ? 2.693 -7.693 -22.368 1.00 97.31 293 GLU A N 1
ATOM 2447 C CA . GLU A 1 293 ? 3.611 -8.443 -23.238 1.00 97.31 293 GLU A CA 1
ATOM 2448 C C . GLU A 1 293 ? 4.177 -9.672 -22.517 1.00 97.31 293 GLU A C 1
ATOM 2450 O O . GLU A 1 293 ? 4.140 -10.776 -23.060 1.00 97.31 293 GLU A O 1
ATOM 2455 N N . ASN A 1 294 ? 4.565 -9.528 -21.247 1.00 96.75 294 ASN A N 1
ATOM 2456 C CA . ASN A 1 294 ? 5.032 -10.659 -20.453 1.00 96.75 294 ASN A CA 1
ATOM 2457 C C . ASN A 1 294 ? 3.938 -11.717 -20.249 1.00 96.75 294 ASN A C 1
ATOM 2459 O O . ASN A 1 294 ? 4.232 -12.906 -20.304 1.00 96.75 294 ASN A O 1
ATOM 2463 N N . PHE A 1 295 ? 2.682 -11.304 -20.050 1.00 96.75 295 PHE A N 1
ATOM 2464 C CA . PHE A 1 295 ? 1.539 -12.215 -19.948 1.00 96.75 295 PHE A CA 1
ATOM 2465 C C . PHE A 1 295 ? 1.243 -12.944 -21.265 1.00 96.75 295 PHE A C 1
ATOM 2467 O O . PHE A 1 295 ? 0.926 -14.133 -21.249 1.00 96.75 295 PHE A O 1
ATOM 2474 N N . LYS A 1 296 ? 1.366 -12.262 -22.412 1.00 96.88 296 LYS A N 1
ATOM 2475 C CA . LYS A 1 296 ? 1.200 -12.887 -23.735 1.00 96.88 296 LYS A CA 1
ATOM 2476 C C . LYS A 1 296 ? 2.249 -13.969 -23.985 1.00 96.88 296 LYS A C 1
ATOM 2478 O O . LYS A 1 296 ? 1.910 -15.020 -24.519 1.00 96.88 296 LYS A O 1
ATOM 2483 N N . GLU A 1 297 ? 3.497 -13.722 -23.595 1.00 96.00 297 GLU A N 1
ATOM 2484 C CA . GLU A 1 297 ? 4.581 -14.704 -23.718 1.00 96.00 297 GLU A CA 1
ATOM 2485 C C . GLU A 1 297 ? 4.499 -15.803 -22.649 1.00 96.00 297 GLU A C 1
ATOM 2487 O O . GLU A 1 297 ? 4.821 -16.960 -22.912 1.00 96.00 297 GLU A O 1
ATOM 2492 N N . ASN A 1 298 ? 4.041 -15.455 -21.444 1.00 95.25 298 ASN A N 1
ATOM 2493 C CA . ASN A 1 298 ? 4.017 -16.321 -20.271 1.00 95.25 298 ASN A CA 1
ATOM 2494 C C . ASN A 1 298 ? 2.642 -16.248 -19.595 1.00 95.25 298 ASN A C 1
ATOM 2496 O O . ASN A 1 298 ? 2.457 -15.571 -18.585 1.00 95.25 298 ASN A O 1
ATOM 2500 N N . PHE A 1 299 ? 1.674 -16.999 -20.120 1.00 94.00 299 PHE A N 1
ATOM 2501 C CA . PHE A 1 299 ? 0.281 -16.981 -19.645 1.00 94.00 299 PHE A CA 1
ATOM 2502 C C . PHE A 1 299 ? 0.112 -17.297 -18.142 1.00 94.00 299 PHE A C 1
ATOM 2504 O O . PHE A 1 299 ? -0.799 -16.794 -17.484 1.00 94.00 299 PHE A O 1
ATOM 2511 N N . LEU A 1 300 ? 1.007 -18.115 -17.577 1.00 94.25 300 LEU A N 1
ATOM 2512 C CA . LEU A 1 300 ? 1.033 -18.458 -16.146 1.00 94.25 300 LEU A CA 1
ATOM 2513 C C . LEU A 1 300 ? 1.858 -17.472 -15.293 1.00 94.25 300 LEU A C 1
ATOM 2515 O O . LEU A 1 300 ? 2.028 -17.692 -14.096 1.00 94.25 300 LEU A O 1
ATOM 2519 N N . GLY A 1 301 ? 2.390 -16.410 -15.898 1.00 94.56 301 GLY A N 1
ATOM 2520 C CA . GLY A 1 301 ? 3.311 -15.466 -15.273 1.00 94.56 301 GLY A CA 1
ATOM 2521 C C . GLY A 1 301 ? 4.754 -15.969 -15.223 1.00 94.56 301 GLY A C 1
ATOM 2522 O O . GLY A 1 301 ? 5.073 -17.088 -15.629 1.00 94.56 301 GLY A O 1
ATOM 2523 N N . THR A 1 302 ? 5.644 -15.119 -14.714 1.00 96.31 302 THR A N 1
ATOM 2524 C CA . THR A 1 302 ? 7.096 -15.375 -14.638 1.00 96.31 302 THR A CA 1
ATOM 2525 C C . THR A 1 302 ? 7.620 -15.562 -13.207 1.00 96.31 302 THR A C 1
ATOM 2527 O O . THR A 1 302 ? 8.824 -15.549 -12.955 1.00 96.31 302 THR A O 1
ATOM 2530 N N . GLY A 1 303 ? 6.724 -15.790 -12.245 1.00 95.50 303 GLY A N 1
ATOM 2531 C CA . GLY A 1 303 ? 7.031 -16.015 -10.832 1.00 95.50 303 GLY A CA 1
ATOM 2532 C C . GLY A 1 303 ? 7.177 -14.719 -10.027 1.00 95.50 303 GLY A C 1
ATOM 2533 O O . GLY A 1 303 ? 7.417 -13.645 -10.576 1.00 95.50 303 GLY A O 1
ATOM 2534 N N . LEU A 1 304 ? 7.049 -14.814 -8.700 1.00 95.56 304 LEU A N 1
ATOM 2535 C CA . LEU A 1 304 ? 7.123 -13.652 -7.804 1.00 95.56 304 LEU A CA 1
ATOM 2536 C C . LEU A 1 304 ? 8.449 -12.889 -7.949 1.00 95.56 304 LEU A C 1
ATOM 2538 O O . LEU A 1 304 ? 9.519 -13.491 -8.005 1.00 95.56 304 LEU A O 1
ATOM 2542 N N . GLY A 1 305 ? 8.390 -11.561 -7.989 1.00 94.06 305 GLY A N 1
ATOM 2543 C CA . GLY A 1 305 ? 9.557 -10.688 -8.147 1.00 94.06 305 GLY A CA 1
ATOM 2544 C C . GLY A 1 305 ? 10.179 -10.654 -9.547 1.00 94.06 305 GLY A C 1
ATOM 2545 O O . GLY A 1 305 ? 11.252 -10.079 -9.695 1.00 94.06 305 GLY A O 1
ATOM 2546 N N . SER A 1 306 ? 9.535 -11.239 -10.562 1.00 95.69 306 SER A N 1
ATOM 2547 C CA . SER A 1 306 ? 10.054 -11.275 -11.942 1.00 95.69 306 SER A CA 1
ATOM 2548 C C . SER A 1 306 ? 9.780 -10.019 -12.768 1.00 95.69 306 SER A C 1
ATOM 2550 O O . SER A 1 306 ? 10.391 -9.847 -13.823 1.00 95.69 306 SER A O 1
ATOM 2552 N N . HIS A 1 307 ? 8.903 -9.116 -12.313 1.00 95.38 307 HIS A N 1
ATOM 2553 C CA . HIS A 1 307 ? 8.547 -7.928 -13.093 1.00 95.38 307 HIS A CA 1
ATOM 2554 C C . HIS A 1 307 ? 9.757 -7.067 -13.523 1.00 95.38 307 HIS A C 1
ATOM 2556 O O . HIS A 1 307 ? 9.784 -6.644 -14.677 1.00 95.38 307 HIS A O 1
ATOM 2562 N N . PRO A 1 308 ? 10.810 -6.866 -12.702 1.00 94.12 308 PRO A N 1
ATOM 2563 C CA . PRO A 1 308 ? 12.026 -6.179 -13.144 1.00 94.12 308 PRO A CA 1
ATOM 2564 C C . PRO A 1 308 ? 12.722 -6.843 -14.337 1.00 94.12 308 PRO A C 1
ATOM 2566 O O . PRO A 1 308 ? 13.238 -6.143 -15.203 1.00 94.12 308 PRO A O 1
ATOM 2569 N N . THR A 1 309 ? 12.715 -8.177 -14.410 1.00 94.69 309 THR A N 1
ATOM 2570 C CA . THR A 1 309 ? 13.277 -8.929 -15.541 1.00 94.69 309 THR A CA 1
ATOM 2571 C C . THR A 1 309 ? 12.411 -8.767 -16.791 1.00 94.69 309 THR A C 1
ATOM 2573 O O . THR A 1 309 ? 12.941 -8.594 -17.887 1.00 94.69 309 THR A O 1
ATOM 2576 N N . ALA A 1 310 ? 11.083 -8.751 -16.637 1.00 94.50 310 ALA A N 1
ATOM 2577 C CA . ALA A 1 310 ? 10.162 -8.428 -17.728 1.00 94.50 310 ALA A CA 1
ATOM 2578 C C . ALA A 1 310 ? 10.334 -6.977 -18.215 1.00 94.50 310 ALA A C 1
ATOM 2580 O O . ALA A 1 310 ? 10.289 -6.715 -19.417 1.00 94.50 310 ALA A O 1
ATOM 2581 N N . TYR A 1 311 ? 10.598 -6.039 -17.301 1.00 94.00 311 TYR A N 1
ATOM 2582 C CA . TYR A 1 311 ? 10.886 -4.645 -17.630 1.00 94.00 311 TYR A CA 1
ATOM 2583 C C . TYR A 1 311 ? 12.106 -4.534 -18.550 1.00 94.00 311 TYR A C 1
ATOM 2585 O O . TYR A 1 311 ? 12.040 -3.859 -19.577 1.00 94.00 311 TYR A O 1
ATOM 2593 N N . ASP A 1 312 ? 13.199 -5.240 -18.254 1.00 92.62 312 ASP A N 1
ATOM 2594 C CA . ASP A 1 312 ? 14.408 -5.196 -19.087 1.00 92.62 312 ASP A CA 1
ATOM 2595 C C . ASP A 1 312 ? 14.159 -5.719 -20.517 1.00 92.62 312 ASP A C 1
ATOM 2597 O O . ASP A 1 312 ? 14.757 -5.229 -21.488 1.00 92.62 312 ASP A O 1
ATOM 2601 N N . LYS A 1 313 ? 13.220 -6.662 -20.669 1.00 92.94 313 LYS A N 1
ATOM 2602 C CA . LYS A 1 313 ? 12.794 -7.212 -21.962 1.00 92.94 313 LYS A CA 1
ATOM 2603 C C . LYS A 1 313 ? 11.884 -6.238 -22.720 1.00 92.94 313 LYS A C 1
ATOM 2605 O O . LYS A 1 313 ? 12.267 -5.778 -23.800 1.00 92.94 313 LYS A O 1
ATOM 2610 N N . HIS A 1 314 ? 10.746 -5.863 -22.133 1.00 94.75 314 HIS A N 1
ATOM 2611 C CA . HIS A 1 314 ? 9.621 -5.231 -22.842 1.00 94.75 314 HIS A CA 1
ATOM 2612 C C . HIS A 1 314 ? 9.490 -3.714 -22.646 1.00 94.75 314 HIS A C 1
ATOM 2614 O O . HIS A 1 314 ? 8.651 -3.092 -23.290 1.00 94.75 314 HIS A O 1
ATOM 2620 N N . SER A 1 315 ? 10.286 -3.087 -21.772 1.00 92.94 315 SER A N 1
ATOM 2621 C CA . SER A 1 315 ? 10.146 -1.650 -21.506 1.00 92.94 315 SER A CA 1
ATOM 2622 C C . SER A 1 315 ? 10.409 -0.809 -22.756 1.00 92.94 315 SER A C 1
ATOM 2624 O O . SER A 1 315 ? 11.491 -0.858 -23.352 1.00 92.94 315 SER A O 1
ATOM 2626 N N . ILE A 1 316 ? 9.436 0.036 -23.094 1.00 91.12 316 ILE A N 1
ATOM 2627 C CA . ILE A 1 316 ? 9.533 1.017 -24.180 1.00 91.12 316 ILE A CA 1
ATOM 2628 C C . ILE A 1 316 ? 10.272 2.285 -23.742 1.00 91.12 316 ILE A C 1
ATOM 2630 O O . ILE A 1 316 ? 10.635 3.100 -24.582 1.00 91.12 316 ILE A O 1
ATOM 2634 N N . THR A 1 317 ? 10.548 2.450 -22.445 1.00 88.44 317 THR A N 1
ATOM 2635 C CA . THR A 1 317 ? 11.271 3.612 -21.902 1.00 88.44 317 THR A CA 1
ATOM 2636 C C . THR A 1 317 ? 12.699 3.290 -21.462 1.00 88.44 317 THR A C 1
ATOM 2638 O O . THR A 1 317 ? 13.429 4.206 -21.092 1.00 88.44 317 THR A O 1
ATOM 2641 N N . LYS A 1 318 ? 13.153 2.026 -21.528 1.00 84.00 318 LYS A N 1
ATOM 2642 C CA . LYS A 1 318 ? 14.475 1.604 -21.005 1.00 84.00 318 LYS A CA 1
ATOM 2643 C C . LYS A 1 318 ? 15.678 2.343 -21.594 1.00 84.00 318 LYS A C 1
ATOM 2645 O O . LYS A 1 318 ? 16.713 2.447 -20.950 1.00 84.00 318 LYS A O 1
ATOM 2650 N N . HIS A 1 319 ? 15.554 2.843 -22.820 1.00 83.69 319 HIS A N 1
ATOM 2651 C CA . HIS A 1 319 ? 16.617 3.569 -23.517 1.00 83.69 319 HIS A CA 1
ATOM 2652 C C . HIS A 1 319 ? 16.641 5.072 -23.182 1.00 83.69 319 HIS A C 1
ATOM 2654 O O . HIS A 1 319 ? 17.586 5.774 -23.549 1.00 83.69 319 HIS A O 1
ATOM 2660 N N . ILE A 1 320 ? 15.623 5.578 -22.482 1.00 83.81 320 ILE A N 1
ATOM 2661 C CA . ILE A 1 320 ? 15.521 6.981 -22.085 1.00 83.81 320 ILE A CA 1
ATOM 2662 C C . ILE A 1 320 ? 16.390 7.191 -20.843 1.00 83.81 320 ILE A C 1
ATOM 2664 O O . ILE A 1 320 ? 16.068 6.731 -19.753 1.00 83.81 320 ILE A O 1
ATOM 2668 N N . LYS A 1 321 ? 17.498 7.921 -21.007 1.00 74.06 321 LYS A N 1
ATOM 2669 C CA . LYS A 1 321 ? 18.472 8.193 -19.931 1.00 74.06 321 LYS A CA 1
ATOM 2670 C C . LYS A 1 321 ? 18.011 9.239 -18.907 1.00 74.06 321 LYS A C 1
ATOM 2672 O O . LYS A 1 321 ? 18.736 9.515 -17.956 1.00 74.06 321 LYS A O 1
ATOM 2677 N N . MET A 1 322 ? 16.842 9.850 -19.107 1.00 74.62 322 MET A N 1
ATOM 2678 C CA . MET A 1 322 ? 16.308 10.845 -18.181 1.00 74.62 322 MET A CA 1
ATOM 2679 C C . MET A 1 322 ? 15.869 10.179 -16.875 1.00 74.62 322 MET A C 1
ATOM 2681 O O . MET A 1 322 ? 15.221 9.130 -16.873 1.00 74.62 322 MET A O 1
ATOM 2685 N N . THR A 1 323 ? 16.219 10.799 -15.753 1.00 70.00 323 THR A N 1
ATOM 2686 C CA . THR A 1 323 ? 15.840 10.330 -14.421 1.00 70.00 323 THR A CA 1
ATOM 2687 C C . THR A 1 323 ? 14.319 10.256 -14.280 1.00 70.00 323 THR A C 1
ATOM 2689 O O . THR A 1 323 ? 13.583 11.110 -14.770 1.00 70.00 323 THR A O 1
ATOM 2692 N N . GLY A 1 324 ? 13.839 9.201 -13.619 1.00 69.69 324 GLY A N 1
ATOM 2693 C CA . GLY A 1 324 ? 12.419 8.998 -13.334 1.00 69.69 324 GLY A CA 1
ATOM 2694 C C . GLY A 1 324 ? 11.689 8.002 -14.241 1.00 69.69 324 GLY A C 1
ATOM 2695 O O . GLY A 1 324 ? 10.679 7.452 -13.816 1.00 69.69 324 GLY A O 1
ATOM 2696 N N . PHE A 1 325 ? 12.197 7.684 -15.438 1.00 74.81 325 PHE A N 1
ATOM 2697 C CA . PHE A 1 325 ? 11.517 6.755 -16.367 1.00 74.81 325 PHE A CA 1
ATOM 2698 C C . PHE A 1 325 ? 11.633 5.277 -15.981 1.00 74.81 325 PHE A C 1
ATOM 2700 O O . PHE A 1 325 ? 10.815 4.476 -16.425 1.00 74.81 325 PHE A O 1
ATOM 2707 N N . ALA A 1 326 ? 12.617 4.939 -15.144 1.00 74.19 326 ALA A N 1
ATOM 2708 C CA . ALA A 1 326 ? 12.769 3.625 -14.520 1.00 74.19 326 ALA A CA 1
ATOM 2709 C C . ALA A 1 326 ? 12.114 3.540 -13.127 1.00 74.19 326 ALA A C 1
ATOM 2711 O O . ALA A 1 326 ? 12.202 2.508 -12.459 1.00 74.19 326 ALA A O 1
ATOM 2712 N N . ASN A 1 327 ? 11.455 4.613 -12.666 1.00 73.62 327 ASN A N 1
ATOM 2713 C CA . ASN A 1 327 ? 10.732 4.570 -11.398 1.00 73.62 327 ASN A CA 1
ATOM 2714 C C . ASN A 1 327 ? 9.652 3.486 -11.461 1.00 73.62 327 ASN A C 1
ATOM 2716 O O . ASN A 1 327 ? 9.021 3.269 -12.496 1.00 73.62 327 ASN A O 1
ATOM 2720 N N . ASN A 1 328 ? 9.428 2.821 -10.330 1.00 74.75 328 ASN A N 1
ATOM 2721 C CA . ASN A 1 328 ? 8.474 1.724 -10.185 1.00 74.75 328 ASN A CA 1
ATOM 2722 C C . ASN A 1 328 ? 8.777 0.460 -11.011 1.00 74.75 328 ASN A C 1
ATOM 2724 O O . ASN A 1 328 ? 7.921 -0.417 -11.042 1.00 74.75 328 ASN A O 1
ATOM 2728 N N . GLN A 1 329 ? 9.976 0.290 -11.591 1.00 82.75 329 GLN A N 1
ATOM 2729 C CA . GLN A 1 329 ? 10.385 -0.987 -12.212 1.00 82.75 329 GLN A CA 1
ATOM 2730 C C . GLN A 1 329 ? 10.227 -2.180 -11.251 1.00 82.75 329 GLN A C 1
ATOM 2732 O O . GLN A 1 329 ? 9.909 -3.286 -11.672 1.00 82.75 329 GLN A O 1
ATOM 2737 N N . GLN A 1 330 ? 10.450 -1.963 -9.953 1.00 83.50 330 GLN A N 1
ATOM 2738 C CA . GLN A 1 330 ? 10.327 -3.003 -8.926 1.00 83.50 330 GLN A CA 1
ATOM 2739 C C . GLN A 1 330 ? 8.876 -3.278 -8.504 1.00 83.50 330 GLN A C 1
ATOM 2741 O O . GLN A 1 330 ? 8.566 -4.386 -8.069 1.00 83.50 330 GLN A O 1
ATOM 2746 N N . ASP A 1 331 ? 7.987 -2.292 -8.650 1.00 78.88 331 ASP A N 1
ATOM 2747 C CA . ASP A 1 331 ? 6.622 -2.322 -8.106 1.00 78.88 331 ASP A CA 1
ATOM 2748 C C . ASP A 1 331 ? 5.527 -2.325 -9.184 1.00 78.88 331 ASP A C 1
ATOM 2750 O O . ASP A 1 331 ? 4.340 -2.327 -8.862 1.00 78.88 331 ASP A O 1
ATOM 2754 N N . ALA A 1 332 ? 5.913 -2.328 -10.464 1.00 84.25 332 ALA A N 1
ATOM 2755 C CA . ALA A 1 332 ? 5.042 -2.298 -11.642 1.00 84.25 332 ALA A CA 1
ATOM 2756 C C . ALA A 1 332 ? 4.074 -1.098 -11.717 1.00 84.25 332 ALA A C 1
ATOM 2758 O O . ALA A 1 332 ? 3.119 -1.111 -12.500 1.00 84.25 332 ALA A O 1
ATOM 2759 N N . ASN A 1 333 ? 4.291 -0.062 -10.893 1.00 84.75 333 ASN A N 1
ATOM 2760 C CA . ASN A 1 333 ? 3.431 1.118 -10.674 1.00 84.75 333 ASN A CA 1
ATOM 2761 C C . ASN A 1 333 ? 2.038 0.796 -10.078 1.00 84.75 333 ASN A C 1
ATOM 2763 O O . ASN A 1 333 ? 1.540 1.529 -9.229 1.00 84.75 333 ASN A O 1
ATOM 2767 N N . ALA A 1 334 ? 1.432 -0.328 -10.457 1.00 85.69 334 ALA A N 1
ATOM 2768 C CA . ALA A 1 334 ? 0.166 -0.819 -9.941 1.00 85.69 334 ALA A CA 1
ATOM 2769 C C . ALA A 1 334 ? 0.265 -2.307 -9.589 1.00 85.69 334 ALA A C 1
ATOM 2771 O O . ALA A 1 334 ? 0.795 -3.106 -10.364 1.00 85.69 334 ALA A O 1
ATOM 2772 N N . MET A 1 335 ? -0.339 -2.698 -8.461 1.00 88.56 335 MET A N 1
ATOM 2773 C CA . MET A 1 335 ? -0.371 -4.100 -8.020 1.00 88.56 335 MET A CA 1
ATOM 2774 C C . MET A 1 335 ? -1.003 -5.022 -9.071 1.00 88.56 335 MET A C 1
ATOM 2776 O O . MET A 1 335 ? -0.547 -6.143 -9.251 1.00 88.56 335 MET A O 1
ATOM 2780 N N . PHE A 1 336 ? -2.002 -4.532 -9.813 1.00 91.12 336 PHE A N 1
ATOM 2781 C CA . PHE A 1 336 ? -2.602 -5.271 -10.925 1.00 91.12 336 PHE A CA 1
ATOM 2782 C C . PHE A 1 336 ? -1.571 -5.647 -12.000 1.00 91.12 336 PHE A C 1
ATOM 2784 O O . PHE A 1 336 ? -1.480 -6.812 -12.369 1.00 91.12 336 PHE A O 1
ATOM 2791 N N . ASN A 1 337 ? -0.747 -4.693 -12.452 1.00 93.94 337 ASN A N 1
ATOM 2792 C CA . ASN A 1 337 ? 0.302 -4.958 -13.443 1.00 93.94 337 ASN A CA 1
ATOM 2793 C C . ASN A 1 337 ? 1.322 -5.970 -12.907 1.00 93.94 337 ASN A C 1
ATOM 2795 O O . ASN A 1 337 ? 1.775 -6.850 -13.637 1.00 93.94 337 ASN A O 1
ATOM 2799 N N . ARG A 1 338 ? 1.659 -5.862 -11.617 1.00 93.38 338 ARG A N 1
ATOM 2800 C CA . ARG A 1 338 ? 2.585 -6.785 -10.960 1.00 93.38 338 ARG A CA 1
ATOM 2801 C C . ARG A 1 338 ? 2.037 -8.208 -10.930 1.00 93.38 338 ARG A C 1
ATOM 2803 O O . ARG A 1 338 ? 2.750 -9.118 -11.328 1.00 93.38 338 ARG A O 1
ATOM 2810 N N . LEU A 1 339 ? 0.784 -8.394 -10.511 1.00 94.12 339 LEU A N 1
ATOM 2811 C CA . LEU A 1 339 ? 0.135 -9.709 -10.479 1.00 94.12 339 LEU A CA 1
ATOM 2812 C C . LEU A 1 339 ? -0.017 -10.289 -11.889 1.00 94.12 339 LEU A C 1
ATOM 2814 O O . LEU A 1 339 ? 0.391 -11.421 -12.130 1.00 94.12 339 LEU A O 1
ATOM 2818 N N . LEU A 1 340 ? -0.483 -9.491 -12.853 1.00 95.56 340 LEU A N 1
ATOM 2819 C CA . LEU A 1 340 ? -0.596 -9.932 -14.244 1.00 95.56 340 LEU A CA 1
ATOM 2820 C C . LEU A 1 340 ? 0.755 -10.418 -14.797 1.00 95.56 340 LEU A C 1
ATOM 2822 O O . LEU A 1 340 ? 0.826 -11.452 -15.454 1.00 95.56 340 LEU A O 1
ATOM 2826 N N . SER A 1 341 ? 1.839 -9.701 -14.492 1.00 95.62 341 SER A N 1
ATOM 2827 C CA . SER A 1 341 ? 3.189 -10.056 -14.932 1.00 95.62 341 SER A CA 1
ATOM 2828 C C . SER A 1 341 ? 3.761 -11.269 -14.184 1.00 95.62 341 SER A C 1
ATOM 2830 O O . SER A 1 341 ? 4.310 -12.174 -14.806 1.00 95.62 341 SER A O 1
ATOM 2832 N N . GLU A 1 342 ? 3.689 -11.286 -12.853 1.00 95.69 342 GLU A N 1
ATOM 2833 C CA . GLU A 1 342 ? 4.396 -12.260 -12.011 1.00 95.69 342 GLU A CA 1
ATOM 2834 C C . GLU A 1 342 ? 3.622 -13.574 -11.848 1.00 95.69 342 GLU A C 1
ATOM 2836 O O . GLU A 1 342 ? 4.231 -14.641 -11.783 1.00 95.69 342 GLU A O 1
ATOM 2841 N N . THR A 1 343 ? 2.292 -13.522 -11.798 1.00 94.56 343 THR A N 1
ATOM 2842 C CA . THR A 1 343 ? 1.430 -14.686 -11.529 1.00 94.56 343 THR A CA 1
ATOM 2843 C C . THR A 1 343 ? 0.487 -15.033 -12.681 1.00 94.56 343 THR A C 1
ATOM 2845 O O . THR A 1 343 ? -0.170 -16.072 -12.629 1.00 94.56 343 THR A O 1
ATOM 2848 N N . GLY A 1 344 ? 0.433 -14.211 -13.734 1.00 93.00 344 GLY A N 1
ATOM 2849 C CA . GLY A 1 344 ? -0.386 -14.471 -14.916 1.00 93.00 344 GLY A CA 1
ATOM 2850 C C . GLY A 1 344 ? -1.850 -14.699 -14.559 1.00 93.00 344 GLY A C 1
ATOM 2851 O O . GLY A 1 344 ? -2.387 -14.015 -13.698 1.00 93.00 344 GLY A O 1
ATOM 2852 N N . ILE A 1 345 ? -2.484 -15.695 -15.183 1.00 92.19 345 ILE A N 1
ATOM 2853 C CA . ILE A 1 345 ? -3.899 -16.030 -14.939 1.00 92.19 345 ILE A CA 1
ATOM 2854 C C . ILE A 1 345 ? -4.179 -16.560 -13.520 1.00 92.19 345 ILE A C 1
ATOM 2856 O O . ILE A 1 345 ? -5.337 -16.680 -13.127 1.00 92.19 345 ILE A O 1
ATOM 2860 N N . LEU A 1 346 ? -3.141 -16.960 -12.775 1.00 84.31 346 LEU A N 1
ATOM 2861 C CA . LEU A 1 346 ? -3.298 -17.551 -11.444 1.00 84.31 346 LEU A CA 1
ATOM 2862 C C . LEU A 1 346 ? -3.499 -16.503 -10.344 1.00 84.31 346 LEU A C 1
ATOM 2864 O O . LEU A 1 346 ? -3.996 -16.864 -9.275 1.00 84.31 346 LEU A O 1
ATOM 2868 N N . GLY A 1 347 ? -3.070 -15.258 -10.572 1.00 81.56 347 GLY A N 1
ATOM 2869 C CA . GLY A 1 347 ? -3.296 -14.131 -9.660 1.00 81.56 347 GLY A CA 1
ATOM 2870 C C . GLY A 1 347 ? -4.422 -13.249 -10.151 1.00 81.56 347 GLY A C 1
ATOM 2871 O O . GLY A 1 347 ? -5.144 -12.727 -9.273 1.00 81.56 347 GLY A O 1
#

pLDDT: mean 89.33, std 8.84, range [35.56, 98.25]